Protein AF-A0A8T3M5I7-F1 (afdb_monomer_lite)

Secondary structure (DSSP, 8-state):
-HHHHHHHHHHHHHHHHS--HHHHHHHHHHHHHHHHHHHHHHHHHHHHTSPPP---S------PPTT-PPPPP-SHHHHHHHHHHHHHHHHHS-SHHHHHHHHHHHHHHHHHHHHHHHHHHHHHTT----PPP--SSSPPTT--PPPP-SHHHHHHHHHHHHHHHHHH-HHHHHHHHHHHHHHHHHHHHHHHHHHHHHHHHHHHS--PPPPPPPP-HHHHHHHHHHHHHHHHHHTTSS-------PPP----PPPP--

Foldseek 3Di:
DVVVVVVVVVVVVCCVVPPPVVVVVVCVVVVVVVVVVVVVVVVVVCVVVDPDPCDDPDPDVDDQDQPDQDDDDDCLVVQLVVLVVQLVVCVVVPDCSNVSSVVSNVVSVVVVVVSVVVSVCVRPPPDPPPDDPPPDPADPQPDDDQAADCLVVLCVLLCVLCVVCVVQPDLSNVLSVVSNVCSVVVVVVSVVVQVVQVVVCVVVSHRDHDPHDDDPVVSVVVSVVSVVVSVCVSVVVDDDDDPPPPDPPPPDDPDDDD

Structure (mmCIF, N/CA/C/O backbone):
data_AF-A0A8T3M5I7-F1
#
_entry.id   AF-A0A8T3M5I7-F1
#
loop_
_atom_site.group_PDB
_atom_site.id
_atom_site.type_symbol
_atom_site.label_atom_id
_atom_site.label_alt_id
_atom_site.label_comp_id
_atom_site.label_asym_id
_atom_site.label_entity_id
_atom_site.label_seq_id
_atom_site.pdbx_PDB_ins_code
_atom_site.Cartn_x
_atom_site.Cartn_y
_atom_site.Cartn_z
_atom_site.occupancy
_atom_site.B_iso_or_equiv
_atom_site.auth_seq_id
_atom_site.auth_comp_id
_atom_site.auth_asym_id
_atom_site.auth_atom_id
_atom_site.pdbx_PDB_model_num
ATOM 1 N N . MET A 1 1 ? -8.605 20.061 -61.321 1.00 76.06 1 MET A N 1
ATOM 2 C CA . MET A 1 1 ? -9.858 20.312 -60.570 1.00 76.06 1 MET A CA 1
ATOM 3 C C . MET A 1 1 ? -10.603 19.039 -60.180 1.00 76.06 1 MET A C 1
ATOM 5 O O . MET A 1 1 ? -10.642 18.771 -58.992 1.00 76.06 1 MET A O 1
ATOM 9 N N . LEU A 1 2 ? -11.191 18.253 -61.097 1.00 86.94 2 LEU A N 1
ATOM 10 C CA . LEU A 1 2 ? -11.921 17.027 -60.701 1.00 86.94 2 LEU A CA 1
ATOM 11 C C . LEU A 1 2 ? -10.998 15.949 -60.110 1.00 86.94 2 LEU A C 1
ATOM 13 O O . LEU A 1 2 ? -11.318 15.393 -59.065 1.00 86.94 2 LEU A O 1
ATOM 17 N N . ASP A 1 3 ? -9.829 15.732 -60.715 1.00 88.81 3 ASP A N 1
ATOM 18 C CA . ASP A 1 3 ? -8.862 14.740 -60.227 1.00 88.81 3 ASP A CA 1
ATOM 19 C C . ASP A 1 3 ? -8.245 15.132 -58.877 1.00 88.81 3 ASP A C 1
ATOM 21 O O . ASP A 1 3 ? -8.073 14.289 -58.002 1.00 88.81 3 ASP A O 1
ATOM 25 N N . GLU A 1 4 ? -7.974 16.421 -58.660 1.00 90.56 4 GLU A N 1
ATOM 26 C CA . GLU A 1 4 ? -7.463 16.941 -57.382 1.00 90.56 4 GLU A CA 1
ATOM 27 C C . GLU A 1 4 ? -8.504 16.810 -56.265 1.00 90.56 4 GLU A C 1
ATOM 29 O O . GLU A 1 4 ? -8.177 16.418 -55.148 1.00 90.56 4 GLU A O 1
ATOM 34 N N . LEU A 1 5 ? -9.774 17.092 -56.573 1.00 93.31 5 LEU A N 1
ATOM 35 C CA . LEU A 1 5 ? -10.872 16.976 -55.617 1.00 93.31 5 LEU A CA 1
ATOM 36 C C . LEU A 1 5 ? -11.149 15.507 -55.271 1.00 93.31 5 LEU A C 1
ATOM 38 O O . LEU A 1 5 ? -11.358 15.177 -54.106 1.00 93.31 5 LEU A O 1
ATOM 42 N N . TRP A 1 6 ? -11.086 14.617 -56.262 1.00 92.75 6 TRP A N 1
ATOM 43 C CA . TRP A 1 6 ? -11.200 13.175 -56.051 1.00 92.75 6 TRP A CA 1
ATOM 44 C C . TRP A 1 6 ? -10.038 12.620 -55.220 1.00 92.75 6 TRP A C 1
ATOM 46 O O . TRP A 1 6 ? -10.264 11.880 -54.264 1.00 92.75 6 TRP A O 1
ATOM 56 N N . THR A 1 7 ? -8.807 13.034 -55.521 1.00 92.25 7 THR A N 1
ATOM 57 C CA . THR A 1 7 ? -7.612 12.619 -54.771 1.00 92.25 7 THR A CA 1
ATOM 58 C C . THR A 1 7 ? -7.668 13.108 -53.324 1.00 92.25 7 THR A C 1
ATOM 60 O O . THR A 1 7 ? -7.426 12.324 -52.412 1.00 92.25 7 THR A O 1
ATOM 63 N N . GLY A 1 8 ? -8.105 14.349 -53.086 1.00 92.25 8 GLY A N 1
ATOM 64 C CA . GLY A 1 8 ? -8.278 14.878 -51.729 1.00 92.25 8 GLY A CA 1
ATOM 65 C C . GLY A 1 8 ? -9.356 14.149 -50.917 1.00 92.25 8 GLY A C 1
ATOM 66 O O . GLY A 1 8 ? -9.180 13.913 -49.723 1.00 92.25 8 GLY A O 1
ATOM 67 N N . ILE A 1 9 ? -10.457 13.728 -51.554 1.00 89.75 9 ILE A N 1
ATOM 68 C CA . ILE A 1 9 ? -11.475 12.890 -50.897 1.00 89.75 9 ILE A CA 1
ATOM 69 C C . ILE A 1 9 ? -10.895 11.516 -50.548 1.00 89.75 9 ILE A C 1
ATOM 71 O O . ILE A 1 9 ? -11.139 11.019 -49.449 1.00 89.75 9 ILE A O 1
ATOM 75 N N . LEU A 1 10 ? -10.121 10.906 -51.449 1.00 89.56 10 LEU A N 1
ATOM 76 C CA . LEU A 1 10 ? -9.484 9.615 -51.191 1.00 89.56 10 LEU A CA 1
ATOM 77 C C . LEU A 1 10 ? -8.456 9.697 -50.059 1.00 89.56 10 LEU A C 1
ATOM 79 O O . LEU A 1 10 ? -8.438 8.806 -49.215 1.00 89.56 10 LEU A O 1
ATOM 83 N N . GLU A 1 11 ? -7.654 10.756 -49.981 1.00 86.12 11 GLU A N 1
ATOM 84 C CA . GLU A 1 11 ? -6.707 10.968 -48.876 1.00 86.12 11 GLU A CA 1
ATOM 85 C C . GLU A 1 11 ? -7.424 11.145 -47.533 1.00 86.12 11 GLU A C 1
ATOM 87 O O . GLU A 1 11 ? -7.082 10.472 -46.557 1.00 86.12 11 GLU A O 1
ATOM 92 N N . LEU A 1 12 ? -8.481 11.965 -47.492 1.00 86.44 12 LEU A N 1
ATOM 93 C CA . LEU A 1 12 ? -9.303 12.154 -46.293 1.00 86.44 12 LEU A CA 1
ATOM 94 C C . LEU A 1 12 ? -9.946 10.835 -45.839 1.00 86.44 12 LEU A C 1
ATOM 96 O O . LEU A 1 12 ? -9.914 10.482 -44.658 1.00 86.44 12 LEU A O 1
ATOM 100 N N . MET A 1 13 ? -10.514 10.085 -46.786 1.00 87.81 13 MET A N 1
ATOM 101 C CA . MET A 1 13 ? -11.111 8.781 -46.515 1.00 87.81 13 MET A CA 1
ATOM 102 C C . MET A 1 13 ? -10.062 7.765 -46.067 1.00 87.81 13 MET A C 1
ATOM 104 O O . MET A 1 13 ? -10.346 6.966 -45.182 1.00 87.81 13 MET A O 1
ATOM 108 N N . THR A 1 14 ? -8.846 7.811 -46.612 1.00 85.38 14 THR A N 1
ATOM 109 C CA . THR A 1 14 ? -7.752 6.915 -46.213 1.00 85.38 14 THR A CA 1
ATOM 110 C C . THR A 1 14 ? -7.326 7.184 -44.774 1.00 85.38 14 THR A C 1
ATOM 112 O O . THR A 1 14 ? -7.195 6.238 -44.002 1.00 85.38 14 THR A O 1
ATOM 115 N N . GLN A 1 15 ? -7.216 8.452 -44.369 1.00 81.00 15 GLN A N 1
ATOM 116 C CA . GLN A 1 15 ? -6.910 8.823 -42.984 1.00 81.00 15 GLN A CA 1
ATOM 117 C C . GLN A 1 15 ? -7.989 8.353 -41.993 1.00 81.00 15 GLN A C 1
ATOM 119 O O . GLN A 1 15 ? -7.679 8.029 -40.847 1.00 81.00 15 GLN A O 1
ATOM 124 N N . PHE A 1 16 ? -9.254 8.309 -42.419 1.00 82.19 16 PHE A N 1
ATOM 125 C CA . PHE A 1 16 ? -10.366 7.876 -41.572 1.00 82.19 16 PHE A CA 1
ATOM 126 C C . PHE A 1 16 ? -10.564 6.351 -41.552 1.00 82.19 16 PHE A C 1
ATOM 128 O O . PHE A 1 16 ? -10.900 5.788 -40.512 1.00 82.19 16 PHE A O 1
ATOM 135 N N . VAL A 1 17 ? -10.360 5.673 -42.686 1.00 86.00 17 VAL A N 1
ATOM 136 C CA . VAL A 1 17 ? -10.535 4.215 -42.832 1.00 86.00 17 VAL A CA 1
ATOM 137 C C . VAL A 1 17 ? -9.318 3.454 -42.303 1.00 86.00 17 VAL A C 1
ATOM 139 O O . VAL A 1 17 ? -9.469 2.378 -41.727 1.00 86.00 17 VAL A O 1
ATOM 142 N N . ILE A 1 18 ? -8.118 4.017 -42.464 1.00 84.19 18 ILE A N 1
ATOM 143 C CA . ILE A 1 18 ? -6.850 3.444 -42.005 1.00 84.19 18 ILE A CA 1
ATOM 144 C C . ILE A 1 18 ? -6.101 4.520 -41.207 1.00 84.19 18 ILE A C 1
ATOM 146 O O . ILE A 1 18 ? -5.079 5.040 -41.662 1.00 84.19 18 ILE A O 1
ATOM 150 N N . PRO A 1 19 ? -6.608 4.905 -40.022 1.00 80.19 19 PRO A N 1
ATOM 151 C CA . PRO A 1 19 ? -5.872 5.821 -39.170 1.00 80.19 19 PRO A CA 1
ATOM 152 C C . PRO A 1 19 ? -4.552 5.173 -38.750 1.00 80.19 19 PRO A C 1
ATOM 154 O O . PRO A 1 19 ? -4.431 3.946 -38.680 1.00 80.19 19 PRO A O 1
ATOM 157 N N . ASP A 1 20 ? -3.562 6.004 -38.433 1.00 84.25 20 ASP A N 1
ATOM 158 C CA . ASP A 1 20 ? -2.320 5.529 -37.835 1.00 84.25 20 ASP A CA 1
ATOM 159 C C . ASP A 1 20 ? -2.600 5.013 -36.414 1.00 84.25 20 ASP A C 1
ATOM 161 O O . ASP A 1 20 ? -2.537 5.732 -35.410 1.00 84.25 20 ASP A O 1
ATOM 165 N N . TRP A 1 21 ? -2.945 3.730 -36.342 1.00 83.25 21 TRP A N 1
ATOM 166 C CA . TRP A 1 21 ? -3.160 3.014 -35.094 1.00 83.25 21 TRP A CA 1
ATOM 167 C C . TRP A 1 21 ? -1.903 3.017 -34.222 1.00 83.25 21 TRP A C 1
ATOM 169 O O . TRP A 1 21 ? -2.028 2.998 -33.001 1.00 83.25 21 TRP A O 1
ATOM 179 N N . GLY A 1 22 ? -0.708 3.096 -34.815 1.00 83.81 22 GLY A N 1
ATOM 180 C CA . GLY A 1 22 ? 0.553 3.194 -34.085 1.00 83.81 22 GLY A CA 1
ATOM 181 C C . GLY A 1 22 ? 0.642 4.493 -33.288 1.00 83.81 22 GLY A C 1
ATOM 182 O O . GLY A 1 22 ? 0.894 4.454 -32.083 1.00 83.81 22 GLY A O 1
ATOM 183 N N . ALA A 1 23 ? 0.346 5.629 -33.922 1.00 84.88 23 ALA A N 1
ATOM 184 C CA . ALA A 1 23 ? 0.293 6.929 -33.252 1.00 84.88 23 ALA A CA 1
ATOM 185 C C . ALA A 1 23 ? -0.780 6.976 -32.150 1.00 84.88 23 ALA A C 1
ATOM 187 O O . ALA A 1 23 ? -0.537 7.495 -31.059 1.00 84.88 23 ALA A O 1
ATOM 188 N N . LEU A 1 24 ? -1.956 6.390 -32.397 1.00 83.69 24 LEU A N 1
ATOM 189 C CA . LEU A 1 24 ? -3.047 6.363 -31.418 1.00 83.69 24 LEU A CA 1
ATOM 190 C C . LEU A 1 24 ? -2.718 5.465 -30.212 1.00 83.69 24 LEU A C 1
ATOM 192 O O . LEU A 1 24 ? -2.959 5.850 -29.068 1.00 83.69 24 LEU A O 1
ATOM 196 N N . ILE A 1 25 ? -2.097 4.305 -30.447 1.00 79.94 25 ILE A N 1
ATOM 197 C CA . ILE A 1 25 ? -1.605 3.410 -29.389 1.00 79.94 25 ILE A CA 1
ATOM 198 C C . ILE A 1 25 ? -0.477 4.079 -28.594 1.00 79.94 25 ILE A C 1
ATOM 200 O O . ILE A 1 25 ? -0.461 3.983 -27.367 1.00 79.94 25 ILE A O 1
ATOM 204 N N . ALA A 1 26 ? 0.426 4.813 -29.250 1.00 83.31 26 ALA A N 1
ATOM 205 C CA . ALA A 1 26 ? 1.502 5.547 -28.582 1.00 83.31 26 ALA A CA 1
ATOM 206 C C . ALA A 1 26 ? 0.988 6.648 -27.632 1.00 83.31 26 ALA A C 1
ATOM 208 O O . ALA A 1 26 ? 1.679 7.006 -26.678 1.00 83.31 26 ALA A O 1
ATOM 209 N N . LEU A 1 27 ? -0.236 7.149 -27.842 1.00 86.81 27 LEU A N 1
ATOM 210 C CA . LEU A 1 27 ? -0.893 8.118 -26.956 1.00 86.81 27 LEU A CA 1
ATOM 211 C C . LEU A 1 27 ? -1.607 7.479 -25.754 1.00 86.81 27 LEU A C 1
ATOM 213 O O . LEU A 1 27 ? -1.903 8.189 -24.787 1.00 86.81 27 LEU A O 1
ATOM 217 N N . LEU A 1 28 ? -1.854 6.162 -25.755 1.00 79.88 28 LEU A N 1
ATOM 218 C CA . LEU A 1 28 ? -2.545 5.477 -24.652 1.00 79.88 28 LEU A CA 1
ATOM 219 C C . LEU A 1 28 ? -1.892 5.701 -23.276 1.00 79.88 28 LEU A C 1
ATOM 221 O O . LEU A 1 28 ? -2.637 5.973 -22.331 1.00 79.88 28 LEU A O 1
ATOM 225 N N . PRO A 1 29 ? -0.552 5.655 -23.108 1.00 70.38 29 PRO A N 1
ATOM 226 C CA . PRO A 1 29 ? 0.074 5.915 -21.811 1.00 70.38 29 PRO A CA 1
ATOM 227 C C . PRO A 1 29 ? -0.205 7.327 -21.286 1.00 70.38 29 PRO A C 1
ATOM 229 O O . PRO A 1 29 ? -0.492 7.500 -20.102 1.00 70.38 29 PRO A O 1
ATOM 232 N N . VAL A 1 30 ? -0.178 8.333 -22.168 1.00 80.12 30 VAL A N 1
ATOM 233 C CA . VAL A 1 30 ? -0.460 9.734 -21.817 1.00 80.12 30 VAL A CA 1
ATOM 234 C C . VAL A 1 30 ? -1.925 9.895 -21.426 1.00 80.12 30 VAL A C 1
ATOM 236 O O . VAL A 1 30 ? -2.228 10.484 -20.388 1.00 80.12 30 VAL A O 1
ATOM 239 N N . PHE A 1 31 ? -2.836 9.321 -22.213 1.00 86.00 31 PHE A N 1
ATOM 240 C CA . PHE A 1 31 ? -4.262 9.318 -21.899 1.00 86.00 31 PHE A CA 1
ATOM 241 C C . PHE A 1 31 ? -4.542 8.651 -20.545 1.00 86.00 31 PHE A C 1
ATOM 243 O O . PHE A 1 31 ? -5.248 9.217 -19.711 1.00 86.00 31 PHE A O 1
ATOM 250 N N . MET A 1 32 ? -3.943 7.485 -20.290 1.00 70.88 32 MET A N 1
ATOM 251 C CA . MET A 1 32 ? -4.100 6.754 -19.032 1.00 70.88 32 MET A CA 1
ATOM 252 C C . MET A 1 32 ? -3.539 7.544 -17.844 1.00 70.88 32 MET A C 1
ATOM 254 O O . MET A 1 32 ? -4.178 7.605 -16.796 1.00 70.88 32 MET A O 1
ATOM 258 N N . PHE A 1 33 ? -2.391 8.204 -18.010 1.00 69.75 33 PHE A N 1
ATOM 259 C CA . PHE A 1 33 ? -1.815 9.075 -16.986 1.00 69.75 33 PHE A CA 1
ATOM 260 C C . PHE A 1 33 ? -2.742 10.248 -16.641 1.00 69.75 33 PHE A C 1
ATOM 262 O O . PHE A 1 33 ? -3.037 10.478 -15.466 1.00 69.75 33 PHE A O 1
ATOM 269 N N . ILE A 1 34 ? -3.269 10.947 -17.652 1.00 86.38 34 ILE A N 1
ATOM 270 C CA . ILE A 1 34 ? -4.235 12.040 -17.461 1.00 86.38 34 ILE A CA 1
ATOM 271 C C . ILE A 1 34 ? -5.499 11.524 -16.767 1.00 86.38 34 ILE A C 1
ATOM 273 O O . ILE A 1 34 ? -5.967 12.137 -15.809 1.00 86.38 34 ILE A O 1
ATOM 277 N N . LEU A 1 35 ? -6.033 10.379 -17.199 1.00 85.44 35 LEU A N 1
ATOM 278 C CA . LEU A 1 35 ? -7.213 9.763 -16.594 1.00 85.44 35 LEU A CA 1
ATOM 279 C C . LEU A 1 35 ? -6.993 9.454 -15.107 1.00 85.44 35 LEU A C 1
ATOM 281 O O . LEU A 1 35 ? -7.848 9.778 -14.283 1.00 85.44 35 LEU A O 1
ATOM 285 N N . VAL A 1 36 ? -5.842 8.878 -14.745 1.00 75.56 36 VAL A N 1
ATOM 286 C CA . VAL A 1 36 ? -5.483 8.611 -13.344 1.00 75.56 36 VAL A CA 1
ATOM 287 C C . VAL A 1 36 ? -5.421 9.910 -12.543 1.00 75.56 36 VAL A C 1
ATOM 289 O O . VAL A 1 36 ? -6.022 9.983 -11.471 1.00 75.56 36 VAL A O 1
ATOM 292 N N . LEU A 1 37 ? -4.767 10.955 -13.061 1.00 76.62 37 LEU A N 1
ATOM 293 C CA . LEU A 1 37 ? -4.717 12.261 -12.396 1.00 76.62 37 LEU A CA 1
ATOM 294 C C . LEU A 1 37 ? -6.113 12.853 -12.178 1.00 76.62 37 LEU A C 1
ATOM 296 O O . LEU A 1 37 ? -6.400 13.355 -11.092 1.00 76.62 37 LEU A O 1
ATOM 300 N N . LEU A 1 38 ? -6.997 12.757 -13.174 1.00 91.38 38 LEU A N 1
ATOM 301 C CA . LEU A 1 38 ? -8.378 13.227 -13.070 1.00 91.38 38 LEU A CA 1
ATOM 302 C C . LEU A 1 38 ? -9.174 12.438 -12.024 1.00 91.38 38 LEU A C 1
ATOM 304 O O . LEU A 1 38 ? -9.879 13.044 -11.219 1.00 91.38 38 LEU A O 1
ATOM 308 N N . ILE A 1 39 ? -9.035 11.109 -11.984 1.00 82.88 39 ILE A N 1
ATOM 309 C CA . ILE A 1 39 ? -9.686 10.256 -10.976 1.00 82.88 39 ILE A CA 1
ATOM 310 C C . ILE A 1 39 ? -9.181 10.600 -9.572 1.00 82.88 39 ILE A C 1
ATOM 312 O O . ILE A 1 39 ? -9.986 10.726 -8.644 1.00 82.88 39 ILE A O 1
ATOM 316 N N . LEU A 1 40 ? -7.870 10.781 -9.398 1.00 70.06 40 LEU A N 1
ATOM 317 C CA . LEU A 1 40 ? -7.277 11.159 -8.114 1.00 7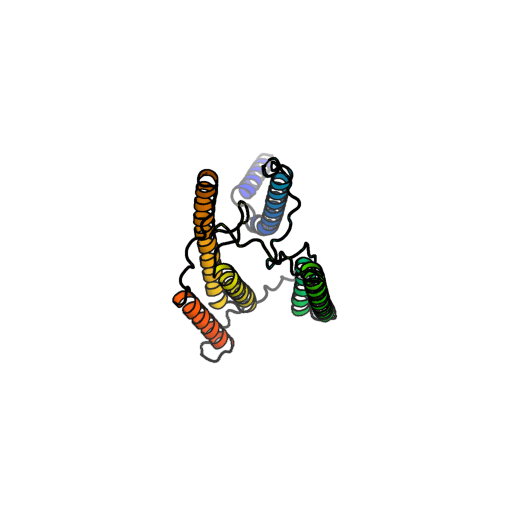0.06 40 LEU A CA 1
ATOM 318 C C . LEU A 1 40 ? -7.756 12.541 -7.667 1.00 70.06 40 LEU A C 1
ATOM 320 O O . LEU A 1 40 ? -8.216 12.686 -6.535 1.00 70.06 40 LEU A O 1
ATOM 324 N N . ALA A 1 41 ? -7.730 13.533 -8.560 1.00 85.19 41 ALA A N 1
ATOM 325 C CA . ALA A 1 41 ? -8.229 14.876 -8.283 1.00 85.19 41 ALA A CA 1
ATOM 326 C C . ALA A 1 41 ? -9.719 14.857 -7.917 1.00 85.19 41 ALA A C 1
ATOM 328 O O . ALA A 1 41 ? -10.119 15.454 -6.918 1.00 85.19 41 ALA A O 1
ATOM 329 N N . TRP A 1 42 ? -10.540 14.119 -8.667 1.00 92.38 42 TRP A N 1
ATOM 330 C CA . TRP A 1 42 ? -11.962 13.952 -8.373 1.00 92.38 42 TRP A CA 1
ATOM 331 C C . TRP A 1 42 ? -12.193 13.299 -7.008 1.00 92.38 42 TRP A C 1
ATOM 333 O O . TRP A 1 42 ? -13.000 13.788 -6.215 1.00 92.38 42 TRP A O 1
ATOM 343 N N . THR A 1 43 ? -11.449 12.236 -6.699 1.00 73.31 43 THR A N 1
ATOM 344 C CA . THR A 1 43 ? -11.524 11.533 -5.411 1.00 73.31 43 THR A CA 1
ATOM 345 C C . THR A 1 43 ? -11.139 12.463 -4.265 1.00 73.31 43 THR A C 1
ATOM 347 O O . THR A 1 43 ? -11.842 12.529 -3.257 1.00 73.31 43 THR A O 1
ATOM 350 N N . PHE A 1 44 ? -10.074 13.245 -4.440 1.00 75.88 44 PHE A N 1
ATOM 351 C CA . PHE A 1 44 ? -9.613 14.220 -3.458 1.00 75.88 44 PHE A CA 1
ATOM 352 C C . PHE A 1 44 ? -10.641 15.334 -3.236 1.00 75.88 44 PHE A C 1
ATOM 354 O O . PHE A 1 44 ? -11.007 15.623 -2.100 1.00 75.88 44 PHE A O 1
ATOM 361 N N . VAL A 1 45 ? -11.198 15.901 -4.308 1.00 89.56 45 VAL A N 1
ATOM 362 C CA . VAL A 1 45 ? -12.285 16.890 -4.225 1.00 89.56 45 VAL A CA 1
ATOM 363 C C . VAL A 1 45 ? -13.504 16.304 -3.512 1.00 89.56 45 VAL A C 1
ATOM 365 O O . VAL A 1 45 ? -14.117 16.980 -2.686 1.00 89.56 45 VAL A O 1
ATOM 368 N N . ARG A 1 46 ? -13.853 15.044 -3.784 1.00 85.69 46 ARG A N 1
ATOM 369 C CA . ARG A 1 46 ? -14.968 14.356 -3.125 1.00 85.69 46 ARG A CA 1
ATOM 370 C C . ARG A 1 46 ? -14.710 14.144 -1.633 1.00 85.69 46 ARG A C 1
ATOM 372 O O . ARG A 1 46 ? -15.629 14.340 -0.845 1.00 85.69 46 ARG A O 1
ATOM 379 N N . LEU A 1 47 ? -13.481 13.806 -1.248 1.00 74.06 47 LEU A N 1
ATOM 380 C CA . LEU A 1 47 ? -13.048 13.705 0.150 1.00 74.06 47 LEU A CA 1
ATOM 381 C C . LEU A 1 47 ? -13.115 15.057 0.864 1.00 74.06 47 LEU A C 1
ATOM 383 O O . LEU A 1 47 ? -13.659 15.138 1.960 1.00 74.06 47 LEU A O 1
ATOM 387 N N . LEU A 1 48 ? -12.635 16.130 0.229 1.00 80.69 48 LEU A N 1
ATOM 388 C CA . LEU A 1 48 ? -12.703 17.486 0.785 1.00 80.69 48 LEU A CA 1
ATOM 389 C C . LEU A 1 48 ? -14.144 17.974 0.974 1.00 80.69 48 LEU A C 1
ATOM 391 O O . LEU A 1 48 ? -14.431 18.723 1.905 1.00 80.69 48 LEU A O 1
ATOM 395 N N . ARG A 1 49 ? -15.050 17.556 0.086 1.00 88.00 49 ARG A N 1
ATOM 396 C CA . ARG A 1 49 ? -16.480 17.890 0.137 1.00 88.00 49 ARG A CA 1
ATOM 397 C C . ARG A 1 49 ? -17.301 16.908 0.970 1.00 88.00 49 ARG A C 1
ATOM 399 O O . ARG A 1 49 ? -18.505 17.119 1.120 1.00 88.00 49 ARG A O 1
ATOM 406 N N . ALA A 1 50 ? -16.697 15.840 1.491 1.00 79.44 50 ALA A N 1
ATOM 407 C CA . ALA A 1 50 ? -17.418 14.864 2.287 1.00 79.44 50 ALA A CA 1
ATOM 408 C C . ALA A 1 50 ? -17.942 15.538 3.568 1.00 79.44 50 ALA A C 1
ATOM 410 O O . ALA A 1 50 ? -17.190 16.248 4.247 1.00 79.44 50 ALA A O 1
ATOM 411 N N . PRO A 1 51 ? -19.227 15.349 3.920 1.00 73.50 51 PRO A N 1
ATOM 412 C CA . PRO A 1 51 ? -19.747 15.869 5.172 1.00 73.50 51 PRO A CA 1
ATOM 413 C C . PRO A 1 51 ? -18.921 15.295 6.323 1.00 73.50 51 PRO A C 1
ATOM 415 O O . PRO A 1 51 ? -18.599 14.105 6.339 1.00 73.50 51 PRO A O 1
ATOM 418 N N . LYS A 1 52 ? -18.567 16.150 7.290 1.00 66.19 52 LYS A N 1
ATOM 419 C CA . LYS A 1 52 ? -17.832 15.707 8.479 1.00 66.19 52 LYS A CA 1
ATOM 420 C C . LYS A 1 52 ? -18.608 14.545 9.108 1.00 66.19 52 LYS A C 1
ATOM 422 O O . LYS A 1 52 ? -19.823 14.690 9.285 1.00 66.19 52 LYS A O 1
ATOM 427 N N . PRO A 1 53 ? -17.949 13.420 9.447 1.00 59.25 53 PRO A N 1
ATOM 428 C CA . PRO A 1 53 ? -18.630 12.311 10.093 1.00 59.25 53 PRO A CA 1
ATOM 429 C C . PRO A 1 53 ? -19.363 12.856 11.316 1.00 59.25 53 PRO A C 1
ATOM 431 O O . PRO A 1 53 ? -18.777 13.603 12.109 1.00 59.25 53 PRO A O 1
ATOM 434 N N . ARG A 1 54 ? -20.658 12.536 11.428 1.00 51.88 54 ARG A N 1
ATOM 435 C CA . ARG A 1 54 ? -21.489 12.891 12.581 1.00 51.88 54 ARG A CA 1
ATOM 436 C C . ARG A 1 54 ? -20.955 12.138 13.799 1.00 51.88 54 ARG A C 1
ATOM 438 O O . ARG A 1 54 ? -21.470 11.097 14.177 1.00 51.88 54 ARG A O 1
ATOM 445 N N . ARG A 1 55 ? -19.890 12.659 14.403 1.00 55.66 55 ARG A N 1
ATOM 446 C CA . ARG A 1 55 ? -19.487 12.300 15.761 1.00 55.66 55 ARG A CA 1
ATOM 447 C C . ARG A 1 55 ? -20.567 12.853 16.685 1.00 55.66 55 ARG A C 1
ATOM 449 O O . ARG A 1 55 ? -21.018 13.981 16.473 1.00 55.66 55 ARG A O 1
ATOM 456 N N . GLY A 1 56 ? -21.021 12.048 17.645 1.00 52.38 56 GLY A N 1
ATOM 457 C CA . GLY A 1 56 ? -22.030 12.451 18.627 1.00 52.38 56 GLY A CA 1
ATOM 458 C C . GLY A 1 56 ? -21.735 13.832 19.227 1.00 52.38 56 GLY A C 1
ATOM 459 O O . GLY A 1 56 ? -20.592 14.287 19.247 1.00 52.38 56 GLY A O 1
ATOM 460 N N . LYS A 1 57 ? -22.783 14.519 19.696 1.00 48.50 57 LYS A N 1
ATOM 461 C CA . LYS A 1 57 ? -22.772 15.948 20.079 1.00 48.50 57 LYS A CA 1
ATOM 462 C C . LYS A 1 57 ? -21.736 16.344 21.147 1.00 48.50 57 LYS A C 1
ATOM 464 O O . LYS A 1 57 ? -21.521 17.534 21.348 1.00 48.50 57 LYS A O 1
ATOM 469 N N . ALA A 1 58 ? -21.069 15.391 21.791 1.00 48.81 58 ALA A N 1
ATOM 470 C CA . ALA A 1 58 ? -19.953 15.652 22.682 1.00 48.81 58 ALA A CA 1
ATOM 471 C C . ALA A 1 58 ? -18.630 15.276 22.000 1.00 48.81 58 ALA A C 1
ATOM 473 O O . ALA A 1 58 ? -18.319 14.098 21.819 1.00 48.81 58 ALA A O 1
ATOM 474 N N . ARG A 1 59 ? -17.797 16.278 21.687 1.00 43.22 59 ARG A N 1
ATOM 475 C CA . ARG A 1 59 ? -16.350 16.046 21.636 1.00 43.22 59 ARG A CA 1
ATOM 476 C C . ARG A 1 59 ? -15.906 15.764 23.065 1.00 43.22 59 ARG A C 1
ATOM 478 O O . ARG A 1 59 ? -15.588 16.684 23.807 1.00 43.22 59 ARG A O 1
ATOM 485 N N . LEU A 1 60 ? -15.923 14.497 23.454 1.00 52.34 60 LEU A N 1
ATOM 486 C CA . LEU A 1 60 ? -15.131 14.066 24.591 1.00 52.34 60 LEU A CA 1
ATOM 487 C C . LEU A 1 60 ? -13.673 14.231 24.174 1.00 52.34 60 LEU A C 1
ATOM 489 O O . LEU A 1 60 ? -13.291 13.777 23.092 1.00 52.34 60 LEU A O 1
ATOM 493 N N . THR A 1 61 ? -12.871 14.918 24.985 1.00 56.31 61 THR A N 1
ATOM 494 C CA . THR A 1 61 ? -11.416 14.843 24.848 1.00 56.31 61 THR A CA 1
ATOM 495 C C . THR A 1 61 ? -11.070 13.361 24.949 1.00 56.31 61 THR A C 1
ATOM 497 O O . THR A 1 61 ? -11.380 12.775 25.990 1.00 56.31 61 THR A O 1
ATOM 500 N N . PRO A 1 62 ? -10.529 12.717 23.896 1.00 53.09 62 PRO A N 1
ATOM 501 C CA . PRO A 1 62 ? -10.194 11.306 23.965 1.00 53.09 62 PRO A CA 1
ATOM 502 C C . PRO A 1 62 ? -9.138 11.142 25.053 1.00 53.09 62 PRO A C 1
ATOM 504 O O . PRO A 1 62 ? -7.980 11.498 24.862 1.00 53.09 62 PRO A O 1
ATOM 507 N N . ARG A 1 63 ? -9.553 10.678 26.229 1.00 56.94 63 ARG A N 1
ATOM 508 C CA . ARG A 1 63 ? -8.636 10.107 27.202 1.00 56.94 63 ARG A CA 1
ATOM 509 C C . ARG A 1 63 ? -8.533 8.646 26.834 1.00 56.94 63 ARG A C 1
ATOM 511 O O . ARG A 1 63 ? -9.531 7.928 26.885 1.00 56.94 63 ARG A O 1
ATOM 518 N N . THR A 1 64 ? -7.348 8.239 26.409 1.00 56.50 64 THR A N 1
ATOM 519 C CA . THR A 1 64 ? -6.984 6.832 26.328 1.00 56.50 64 THR A CA 1
ATOM 520 C C . THR A 1 64 ? -7.305 6.188 27.680 1.00 56.50 64 THR A C 1
ATOM 522 O O . THR A 1 64 ? -6.845 6.682 28.713 1.00 56.50 64 THR A O 1
ATOM 525 N N . PRO A 1 65 ? -8.160 5.149 27.724 1.00 60.12 65 PRO A N 1
ATOM 526 C CA . PRO A 1 65 ? -8.318 4.353 28.932 1.00 60.12 65 PRO A CA 1
ATOM 527 C C . PRO A 1 65 ? -6.948 3.839 29.377 1.00 60.12 65 PRO A C 1
ATOM 529 O O . PRO A 1 65 ? -6.110 3.524 28.527 1.00 60.12 65 PRO A O 1
ATOM 532 N N . ALA A 1 66 ? -6.701 3.760 30.687 1.00 60.59 66 ALA A N 1
ATOM 533 C CA . ALA A 1 66 ? -5.394 3.312 31.160 1.00 60.59 66 ALA A CA 1
ATOM 534 C C . ALA A 1 66 ? -5.087 1.899 30.626 1.00 60.59 66 ALA A C 1
ATOM 536 O O . ALA A 1 66 ? -5.961 1.034 30.584 1.00 60.59 66 ALA A O 1
ATOM 537 N N . GLY A 1 67 ? -3.853 1.696 30.162 1.00 60.28 67 GLY A N 1
ATOM 538 C CA . GLY A 1 67 ? -3.421 0.459 29.501 1.00 60.28 67 GLY A CA 1
ATOM 539 C C . GLY A 1 67 ? -3.665 0.395 27.985 1.00 60.28 67 GLY A C 1
ATOM 540 O O . GLY A 1 67 ? -3.171 -0.533 27.349 1.00 60.28 67 GLY A O 1
ATOM 541 N N . ILE A 1 68 ? -4.358 1.368 27.376 1.00 62.22 68 ILE A N 1
ATOM 542 C CA . ILE A 1 68 ? -4.505 1.473 25.914 1.00 62.22 68 ILE A CA 1
ATOM 543 C C . ILE A 1 68 ? -3.594 2.584 25.388 1.00 62.22 68 ILE A C 1
ATOM 545 O O . ILE A 1 68 ? -3.828 3.761 25.650 1.00 62.22 68 ILE A O 1
ATOM 549 N N . HIS A 1 69 ? -2.596 2.212 24.588 1.00 62.44 69 HIS A N 1
ATOM 550 C CA . HIS A 1 69 ? -1.765 3.155 23.843 1.00 62.44 69 HIS A CA 1
ATOM 551 C C . HIS A 1 69 ? -2.391 3.376 22.461 1.00 62.44 69 HIS A C 1
ATOM 553 O O . HIS A 1 69 ? -2.536 2.439 21.675 1.00 62.44 69 HIS A O 1
ATOM 559 N N . MET A 1 70 ? -2.796 4.608 22.154 1.00 60.91 70 MET A N 1
ATOM 560 C CA . MET A 1 70 ? -3.135 4.977 20.779 1.00 60.91 70 MET A CA 1
ATOM 561 C C . MET A 1 70 ? -1.892 5.600 20.144 1.00 60.91 70 MET A C 1
ATOM 563 O O . MET A 1 70 ? -1.328 6.520 20.736 1.00 60.91 70 MET A O 1
ATOM 567 N N . PRO A 1 71 ? -1.451 5.147 18.958 1.00 63.66 71 PRO A N 1
ATOM 568 C CA . PRO A 1 71 ? -0.360 5.819 18.273 1.00 63.66 71 PRO A CA 1
ATOM 569 C C . PRO A 1 71 ? -0.759 7.273 17.999 1.00 63.66 71 PRO A C 1
ATOM 571 O O . PRO A 1 71 ? -1.808 7.547 17.409 1.00 63.66 71 PRO A O 1
ATOM 574 N N . GLY A 1 72 ? 0.076 8.204 18.462 1.00 69.06 72 GLY A N 1
ATOM 575 C CA . GLY A 1 72 ? -0.068 9.621 18.155 1.00 69.06 72 GLY A CA 1
ATOM 576 C C . GLY A 1 72 ? 0.098 9.900 16.654 1.00 69.06 72 GLY A C 1
ATOM 577 O O . GLY A 1 72 ? 0.568 9.039 15.903 1.00 69.06 72 GLY A O 1
ATOM 578 N N . PRO A 1 73 ? -0.286 11.099 16.183 1.00 80.12 73 PRO A N 1
ATOM 579 C CA . PRO A 1 73 ? -0.007 11.502 14.810 1.00 80.12 73 PRO A CA 1
ATOM 580 C C . PRO A 1 73 ? 1.508 11.480 14.567 1.00 80.12 73 PRO A C 1
ATOM 582 O O . PRO A 1 73 ? 2.239 12.189 15.249 1.00 80.12 73 PRO A O 1
ATOM 585 N N . SER A 1 74 ? 1.959 10.691 13.589 1.00 85.31 74 SER A N 1
ATOM 586 C CA . SER A 1 74 ? 3.380 10.520 13.266 1.00 85.31 74 SER A CA 1
ATOM 587 C C . SER A 1 74 ? 3.642 10.752 11.781 1.00 85.31 74 SER A C 1
ATOM 589 O O . SER A 1 74 ? 2.889 10.292 10.917 1.00 85.31 74 SER A O 1
ATOM 591 N N . PHE A 1 75 ? 4.746 11.437 11.478 1.00 89.81 75 PHE A N 1
ATOM 592 C CA . PHE A 1 75 ? 5.261 11.583 10.112 1.00 89.81 75 PHE A CA 1
ATOM 593 C C . PHE A 1 75 ? 6.159 10.417 9.682 1.00 89.81 75 PHE A C 1
ATOM 595 O O . PHE A 1 75 ? 6.502 10.321 8.500 1.00 89.81 75 PHE A O 1
ATOM 602 N N . ALA A 1 76 ? 6.521 9.513 10.598 1.00 91.19 76 ALA A N 1
ATOM 603 C CA . ALA A 1 76 ? 7.445 8.420 10.316 1.00 91.19 76 ALA A CA 1
ATOM 604 C C . ALA A 1 76 ? 7.024 7.542 9.122 1.00 91.19 76 ALA A C 1
ATOM 606 O O . ALA A 1 76 ? 7.888 7.263 8.291 1.00 91.19 76 ALA A O 1
ATOM 607 N N . PRO A 1 77 ? 5.741 7.161 8.935 1.00 88.00 77 PRO A N 1
ATOM 608 C CA . PRO A 1 77 ? 5.349 6.350 7.779 1.00 88.00 77 PRO A CA 1
ATOM 609 C C . PRO A 1 77 ? 5.610 7.044 6.434 1.00 88.00 77 PRO A C 1
ATOM 611 O O . PRO A 1 77 ? 6.029 6.403 5.469 1.00 88.00 77 PRO A O 1
ATOM 614 N N . ILE A 1 78 ? 5.405 8.364 6.369 1.00 89.19 78 ILE A N 1
ATOM 615 C CA . ILE A 1 78 ? 5.632 9.154 5.152 1.00 89.19 78 ILE A CA 1
ATOM 616 C C . ILE A 1 78 ? 7.131 9.244 4.869 1.00 89.19 78 ILE A C 1
ATOM 618 O O . ILE A 1 78 ? 7.571 8.944 3.761 1.00 89.19 78 ILE A O 1
ATOM 622 N N . LEU A 1 79 ? 7.926 9.597 5.881 1.00 89.50 79 LEU A N 1
ATOM 623 C CA . LEU A 1 79 ? 9.380 9.700 5.752 1.00 89.50 79 LEU A CA 1
ATOM 624 C C . LEU A 1 79 ? 10.018 8.350 5.386 1.00 89.50 79 LEU A C 1
ATOM 626 O O . LEU A 1 79 ? 10.904 8.299 4.535 1.00 89.50 79 LEU A O 1
ATOM 630 N N . ALA A 1 80 ? 9.511 7.250 5.947 1.00 91.06 80 ALA A N 1
ATOM 631 C CA . ALA A 1 80 ? 9.995 5.905 5.657 1.00 91.06 80 ALA A CA 1
ATOM 632 C C . ALA A 1 80 ? 9.686 5.527 4.208 1.00 91.06 80 ALA A C 1
ATOM 634 O O . ALA A 1 80 ? 10.539 4.962 3.529 1.00 91.06 80 ALA A O 1
ATOM 635 N N . SER A 1 81 ? 8.505 5.907 3.711 1.00 86.75 81 SER A N 1
ATOM 636 C CA . SER A 1 81 ? 8.121 5.711 2.310 1.00 86.75 81 SER A CA 1
ATOM 637 C C . SER A 1 81 ? 9.039 6.480 1.355 1.00 86.75 81 SER A C 1
ATOM 639 O O . SER A 1 81 ? 9.458 5.927 0.341 1.00 86.75 81 SER A O 1
ATOM 641 N N . VAL A 1 82 ? 9.413 7.722 1.690 1.00 87.00 82 VAL A N 1
ATOM 642 C CA . VAL A 1 82 ? 10.370 8.520 0.901 1.00 87.00 82 VAL A CA 1
ATOM 643 C C . VAL A 1 82 ? 11.766 7.895 0.922 1.00 87.00 82 VAL A C 1
ATOM 645 O O . VAL A 1 82 ? 12.376 7.732 -0.134 1.00 87.00 82 VAL A O 1
ATOM 648 N N . GLY A 1 83 ? 12.267 7.504 2.098 1.00 91.94 83 GLY A N 1
ATOM 649 C CA . GLY A 1 83 ? 13.569 6.841 2.224 1.00 91.94 83 GLY A CA 1
ATOM 650 C C . GLY A 1 83 ? 13.627 5.535 1.430 1.00 91.94 83 GLY A C 1
ATOM 651 O O . GLY A 1 83 ? 14.571 5.304 0.676 1.00 91.94 83 GLY A O 1
ATOM 652 N N . LEU A 1 84 ? 12.573 4.721 1.525 1.00 92.31 84 LEU A N 1
ATOM 653 C CA . LEU A 1 84 ? 12.442 3.470 0.786 1.00 92.31 84 LEU A CA 1
ATOM 654 C C . LEU A 1 84 ? 12.355 3.699 -0.732 1.00 92.31 84 LEU A C 1
ATOM 656 O O . LEU A 1 84 ? 13.020 2.998 -1.492 1.00 92.31 84 LEU A O 1
ATOM 660 N N . PHE A 1 85 ? 11.590 4.700 -1.179 1.00 88.25 85 PHE A N 1
ATOM 661 C CA . PHE A 1 85 ? 11.517 5.092 -2.588 1.00 88.25 85 PHE A CA 1
ATOM 662 C C . PHE A 1 85 ? 12.893 5.472 -3.142 1.00 88.25 85 PHE A C 1
ATOM 664 O O . PHE A 1 85 ? 13.295 4.952 -4.180 1.00 88.25 85 PHE A O 1
ATOM 671 N N . LEU A 1 86 ? 13.640 6.329 -2.438 1.00 88.69 86 LEU A N 1
ATOM 672 C CA . LEU A 1 86 ? 14.988 6.729 -2.850 1.00 88.69 86 LEU A CA 1
ATOM 673 C C . LEU A 1 86 ? 15.954 5.542 -2.862 1.00 88.69 86 LEU A C 1
ATOM 675 O O . LEU A 1 86 ? 16.775 5.433 -3.767 1.00 88.69 86 LEU A O 1
ATOM 679 N N . MET A 1 87 ? 15.830 4.622 -1.904 1.00 92.69 87 MET A N 1
ATOM 680 C CA . MET A 1 87 ? 16.642 3.408 -1.873 1.00 92.69 87 MET A CA 1
ATOM 681 C C . MET A 1 87 ? 16.387 2.542 -3.115 1.00 92.69 87 MET A C 1
ATOM 683 O O . MET A 1 87 ? 17.339 2.171 -3.796 1.00 92.69 87 MET A O 1
ATOM 687 N N . PHE A 1 88 ? 15.122 2.281 -3.465 1.00 83.56 88 PHE A N 1
ATOM 688 C CA . PHE A 1 88 ? 14.779 1.539 -4.684 1.00 83.56 88 PHE A CA 1
ATOM 689 C C . PHE A 1 88 ? 15.195 2.277 -5.958 1.00 83.56 88 PHE A C 1
ATOM 691 O O . PHE A 1 88 ? 15.736 1.657 -6.872 1.00 83.56 88 PHE A O 1
ATOM 698 N N . LEU A 1 89 ? 15.015 3.598 -6.006 1.00 77.75 89 LEU A N 1
ATOM 699 C CA . LEU A 1 89 ? 15.476 4.419 -7.122 1.00 77.75 89 LEU A CA 1
ATOM 700 C C . LEU A 1 89 ? 16.996 4.306 -7.300 1.00 77.75 89 LEU A C 1
ATOM 702 O O . LEU A 1 89 ? 17.464 4.167 -8.422 1.00 77.75 89 LEU A O 1
ATOM 706 N N . GLY A 1 90 ? 17.761 4.294 -6.207 1.00 85.00 90 GLY A N 1
ATOM 707 C CA . GLY A 1 90 ? 19.213 4.119 -6.229 1.00 85.00 90 GLY A CA 1
ATOM 708 C C . GLY A 1 90 ? 19.686 2.718 -6.633 1.00 85.00 90 GLY A C 1
ATOM 709 O O . GLY A 1 90 ? 20.817 2.578 -7.089 1.00 85.00 90 GLY A O 1
ATOM 710 N N . ILE A 1 91 ? 18.840 1.688 -6.498 1.00 84.50 91 ILE A N 1
ATOM 711 C CA . ILE A 1 91 ? 19.114 0.346 -7.048 1.00 84.50 91 ILE A CA 1
ATOM 712 C C . ILE A 1 91 ? 18.997 0.368 -8.577 1.00 84.50 91 ILE A C 1
ATOM 714 O O . ILE A 1 91 ? 19.810 -0.246 -9.261 1.00 84.50 91 ILE A O 1
ATOM 718 N N . VAL A 1 92 ? 18.003 1.084 -9.113 1.00 82.25 92 VAL A N 1
ATOM 719 C CA . VAL A 1 92 ? 17.781 1.213 -10.565 1.00 82.25 92 VAL A CA 1
ATOM 720 C C . VAL A 1 92 ? 18.799 2.162 -11.206 1.00 82.25 92 VAL A C 1
ATOM 722 O O . VAL A 1 92 ? 19.319 1.878 -12.282 1.00 82.25 92 VAL A O 1
ATOM 725 N N . PHE A 1 93 ? 19.101 3.276 -10.538 1.00 84.38 93 PHE A N 1
ATOM 726 C CA . PHE A 1 93 ? 20.044 4.302 -10.978 1.00 84.38 93 PHE A CA 1
ATOM 727 C C . PHE A 1 93 ? 21.249 4.326 -10.027 1.00 84.38 93 PHE A C 1
ATOM 729 O O . PHE A 1 93 ? 21.227 5.053 -9.026 1.00 84.38 93 PHE A O 1
ATOM 736 N N . PRO A 1 94 ? 22.292 3.518 -10.300 1.00 81.75 94 PRO A N 1
ATOM 737 C CA . PRO A 1 94 ? 23.413 3.349 -9.383 1.00 81.75 94 PRO A CA 1
ATOM 738 C C . PRO A 1 94 ? 24.124 4.680 -9.114 1.00 81.75 94 PRO A C 1
ATOM 740 O O . PRO A 1 94 ? 24.388 5.460 -10.028 1.00 81.75 94 PRO A O 1
ATOM 743 N N . GLY A 1 95 ? 24.443 4.944 -7.843 1.00 87.94 95 GLY A N 1
ATOM 744 C CA . GLY A 1 95 ? 25.094 6.185 -7.427 1.00 87.94 95 GLY A CA 1
ATOM 745 C C . GLY A 1 95 ? 24.782 6.594 -5.981 1.00 87.94 95 GLY A C 1
ATOM 746 O O . GLY A 1 95 ? 24.355 5.764 -5.173 1.00 87.94 95 GLY A O 1
ATOM 747 N N . PRO A 1 96 ? 24.973 7.879 -5.623 1.00 94.88 96 PRO A N 1
ATOM 748 C CA . PRO A 1 96 ? 24.785 8.361 -4.252 1.00 94.88 96 PRO A CA 1
ATOM 749 C C . PRO A 1 96 ? 23.330 8.280 -3.763 1.00 94.88 96 PRO A C 1
ATOM 751 O O . PRO A 1 96 ? 23.097 8.269 -2.557 1.00 94.88 96 PRO A O 1
ATOM 754 N N . ILE A 1 97 ? 22.353 8.174 -4.672 1.00 91.25 97 ILE A N 1
ATOM 755 C CA . ILE A 1 97 ? 20.917 8.095 -4.352 1.00 91.25 97 ILE A CA 1
ATOM 756 C C . ILE A 1 97 ? 20.608 6.903 -3.434 1.00 91.25 97 ILE A C 1
ATOM 758 O O . ILE A 1 97 ? 19.832 7.054 -2.491 1.00 91.25 97 ILE A O 1
ATOM 762 N N . LEU A 1 98 ? 21.258 5.751 -3.648 1.00 92.75 98 LEU A N 1
ATOM 763 C CA . LEU A 1 98 ? 21.074 4.565 -2.806 1.00 92.75 98 LEU A CA 1
ATOM 764 C C . LEU A 1 98 ? 21.429 4.860 -1.344 1.00 92.75 98 LEU A C 1
ATOM 766 O O . LEU A 1 98 ? 20.661 4.550 -0.433 1.00 92.75 98 LEU A O 1
ATOM 770 N N . TRP A 1 99 ? 22.578 5.501 -1.131 1.00 95.81 99 TRP A N 1
ATOM 771 C CA . TRP A 1 99 ? 23.066 5.860 0.197 1.00 95.81 99 TRP A CA 1
ATOM 772 C C . TRP A 1 99 ? 22.198 6.927 0.853 1.00 95.81 99 TRP A C 1
ATOM 774 O O . TRP A 1 99 ? 21.886 6.808 2.034 1.00 95.81 99 TRP A O 1
ATOM 784 N N . VAL A 1 100 ? 21.744 7.924 0.090 1.00 95.56 100 VAL A N 1
ATOM 785 C CA . VAL A 1 100 ? 20.791 8.931 0.582 1.00 95.56 100 VAL A CA 1
ATOM 786 C C . VAL A 1 100 ? 19.494 8.265 1.045 1.00 95.56 100 VAL A C 1
ATOM 788 O O . VAL A 1 100 ? 19.025 8.559 2.143 1.00 95.56 100 VAL A O 1
ATOM 791 N N . GLY A 1 101 ? 18.944 7.331 0.262 1.00 92.69 101 GLY A N 1
ATOM 792 C CA . GLY A 1 101 ? 17.748 6.574 0.635 1.00 92.69 101 GLY A CA 1
ATOM 793 C C . GLY A 1 101 ? 17.948 5.723 1.889 1.00 92.69 101 GLY A C 1
ATOM 794 O O . GLY A 1 101 ? 17.134 5.784 2.811 1.00 92.69 101 GLY A O 1
ATOM 795 N N . ALA A 1 102 ? 19.064 4.992 1.973 1.00 95.75 102 ALA A N 1
ATOM 796 C CA . ALA A 1 102 ? 19.402 4.170 3.134 1.00 95.75 102 ALA A CA 1
ATOM 797 C C . ALA A 1 102 ? 19.576 5.007 4.415 1.00 95.75 102 ALA A C 1
ATOM 799 O O . ALA A 1 102 ? 19.032 4.654 5.463 1.00 95.75 102 ALA A O 1
ATOM 800 N N . ILE A 1 103 ? 20.282 6.140 4.331 1.00 96.88 103 ILE A N 1
ATOM 801 C CA . ILE A 1 103 ? 20.464 7.068 5.456 1.00 96.88 103 ILE A CA 1
ATOM 802 C C . ILE A 1 103 ? 19.118 7.669 5.870 1.00 96.88 103 ILE A C 1
ATOM 804 O O . ILE A 1 103 ? 18.794 7.664 7.056 1.00 96.88 103 ILE A O 1
ATOM 808 N N . ALA A 1 104 ? 18.309 8.142 4.918 1.00 95.50 104 ALA A N 1
ATOM 809 C CA . ALA A 1 104 ? 16.991 8.708 5.200 1.00 95.50 104 ALA A CA 1
ATOM 810 C C . ALA A 1 104 ? 16.065 7.693 5.888 1.00 95.50 104 ALA A C 1
ATOM 812 O O . ALA A 1 104 ? 15.399 8.029 6.871 1.00 95.50 104 ALA A O 1
ATOM 813 N N . LEU A 1 105 ? 16.057 6.439 5.422 1.00 96.00 105 LEU A N 1
ATOM 814 C CA . LEU A 1 105 ? 15.296 5.361 6.049 1.00 96.00 105 LEU A CA 1
ATOM 815 C C . LEU A 1 105 ? 15.808 5.072 7.466 1.00 96.00 105 LEU A C 1
ATOM 817 O O . LEU A 1 105 ? 15.011 5.038 8.401 1.00 96.00 105 LEU A O 1
ATOM 821 N N . GLY A 1 106 ? 17.124 4.933 7.650 1.00 96.69 106 GLY A N 1
ATOM 822 C CA . GLY A 1 106 ? 17.732 4.698 8.962 1.00 96.69 106 GLY A CA 1
ATOM 823 C C . GLY A 1 106 ? 17.410 5.806 9.968 1.00 96.69 106 GLY A C 1
ATOM 824 O O . GLY A 1 106 ? 16.943 5.524 11.071 1.00 96.69 106 GLY A O 1
ATOM 825 N N . LEU A 1 107 ? 17.572 7.072 9.572 1.00 96.88 107 LEU A N 1
ATOM 826 C CA . LEU A 1 107 ? 17.209 8.228 10.396 1.00 96.88 107 LEU A CA 1
ATOM 827 C C . LEU A 1 107 ? 15.714 8.254 10.720 1.00 96.88 107 LEU A C 1
ATOM 829 O O . LEU A 1 107 ? 15.347 8.556 11.853 1.00 96.88 107 LEU A O 1
ATOM 833 N N . THR A 1 108 ? 14.855 7.890 9.767 1.00 96.19 108 THR A N 1
ATOM 834 C CA . THR A 1 108 ? 13.410 7.811 10.007 1.00 96.19 108 THR A CA 1
ATOM 835 C C . THR A 1 108 ? 13.063 6.737 11.031 1.00 96.19 108 THR A C 1
ATOM 837 O O . THR A 1 108 ? 12.252 6.986 11.917 1.00 96.19 108 THR A O 1
ATOM 840 N N . LEU A 1 109 ? 13.678 5.555 10.952 1.00 92.94 109 LEU A N 1
ATOM 841 C CA . LEU A 1 109 ? 13.448 4.482 11.924 1.00 92.94 109 LEU A CA 1
ATOM 842 C C . LEU A 1 109 ? 13.923 4.883 13.326 1.00 92.94 109 LEU A C 1
ATOM 844 O O . LEU A 1 109 ? 13.245 4.597 14.313 1.00 92.94 109 LEU A O 1
ATOM 848 N N . LEU A 1 110 ? 15.052 5.589 13.422 1.00 94.94 110 LEU A N 1
ATOM 849 C CA . LEU A 1 110 ? 15.542 6.137 14.689 1.00 94.94 110 LEU A CA 1
ATOM 850 C C . LEU A 1 110 ? 14.606 7.214 15.246 1.00 94.94 110 LEU A C 1
ATOM 852 O O . LEU A 1 110 ? 14.282 7.179 16.433 1.00 94.94 110 LEU A O 1
ATOM 856 N N . TYR A 1 111 ? 14.139 8.130 14.395 1.00 93.81 111 TYR A N 1
ATOM 857 C CA . TYR A 1 111 ? 13.127 9.125 14.747 1.00 93.81 111 TYR A CA 1
ATOM 858 C C . TYR A 1 111 ? 11.854 8.451 15.261 1.00 93.81 111 TYR A C 1
ATOM 860 O O . TYR A 1 111 ? 11.375 8.794 16.338 1.00 93.81 111 TYR A O 1
ATOM 868 N N . TRP A 1 112 ? 11.356 7.447 14.539 1.00 93.50 112 TRP A N 1
ATOM 869 C CA . TRP A 1 112 ? 10.129 6.747 14.891 1.00 93.50 112 TRP A CA 1
ATOM 870 C C . TRP A 1 112 ? 10.254 6.003 16.218 1.00 93.50 112 TRP A C 1
ATOM 872 O O . TRP A 1 112 ? 9.357 6.065 17.054 1.00 93.50 112 TRP A O 1
ATOM 882 N N . ARG A 1 113 ? 11.402 5.361 16.463 1.00 90.12 113 ARG A N 1
ATOM 883 C CA . ARG A 1 113 ? 11.709 4.756 17.763 1.00 90.12 113 ARG A CA 1
ATOM 884 C C . ARG A 1 113 ? 11.695 5.802 18.876 1.00 90.12 113 ARG A C 1
ATOM 886 O O . ARG A 1 113 ? 11.096 5.564 19.920 1.00 90.12 113 ARG A O 1
ATOM 893 N N . ALA A 1 114 ? 12.370 6.932 18.678 1.00 90.06 114 ALA A N 1
ATOM 894 C CA . ALA A 1 114 ? 12.446 7.987 19.686 1.00 90.06 114 ALA A CA 1
ATOM 895 C C . ALA A 1 114 ? 11.066 8.601 19.975 1.00 90.06 114 ALA A C 1
ATOM 897 O O . ALA A 1 114 ? 10.743 8.896 21.124 1.00 90.06 114 ALA A O 1
ATOM 898 N N . GLU A 1 115 ? 10.246 8.767 18.940 1.00 87.50 115 GLU A N 1
ATOM 899 C CA . GLU A 1 115 ? 8.853 9.187 19.048 1.00 87.50 115 GLU A CA 1
ATOM 900 C C . GLU A 1 115 ? 8.024 8.166 19.836 1.00 87.50 115 GLU A C 1
ATOM 902 O O . GLU A 1 115 ? 7.355 8.544 20.793 1.00 87.50 115 GLU A O 1
ATOM 907 N N . ALA A 1 116 ? 8.127 6.877 19.505 1.00 83.38 116 ALA A N 1
ATOM 908 C CA . ALA A 1 116 ? 7.403 5.812 20.193 1.00 83.38 116 ALA A CA 1
ATOM 909 C C . ALA A 1 116 ? 7.748 5.741 21.688 1.00 83.38 116 ALA A C 1
ATOM 911 O O . ALA A 1 116 ? 6.847 5.620 22.512 1.00 83.38 116 ALA A O 1
ATOM 912 N N . VAL A 1 117 ? 9.030 5.872 22.046 1.00 83.69 117 VAL A N 1
ATOM 913 C CA . VAL A 1 117 ? 9.467 5.921 23.453 1.00 83.69 117 VAL A CA 1
ATOM 914 C C . VAL A 1 117 ? 8.906 7.157 24.153 1.00 83.69 117 VAL A C 1
ATOM 916 O O . VAL A 1 117 ? 8.362 7.045 25.242 1.00 83.69 117 VAL A O 1
ATOM 919 N N . ARG A 1 118 ? 8.956 8.329 23.510 1.00 83.19 118 ARG A N 1
ATOM 920 C CA . ARG A 1 118 ? 8.407 9.563 24.087 1.00 83.19 118 ARG A CA 1
ATOM 921 C C . ARG A 1 118 ? 6.905 9.463 24.351 1.00 83.19 118 ARG A C 1
ATOM 923 O O . ARG A 1 118 ? 6.444 9.943 25.379 1.00 83.19 118 ARG A O 1
ATOM 930 N N . VAL A 1 119 ? 6.154 8.866 23.425 1.00 76.69 119 VAL A N 1
ATOM 931 C CA . VAL A 1 119 ? 4.711 8.624 23.587 1.00 76.69 119 VAL A CA 1
ATOM 932 C C . VAL A 1 119 ? 4.464 7.627 24.717 1.00 76.69 119 VAL A C 1
ATOM 934 O O . VAL A 1 119 ? 3.632 7.882 25.580 1.00 76.69 119 VAL A O 1
ATOM 937 N N . TYR A 1 120 ? 5.230 6.537 24.762 1.00 72.62 120 TYR A N 1
ATOM 938 C CA . TYR A 1 120 ? 5.149 5.542 25.830 1.00 72.62 120 TYR A CA 1
ATOM 939 C C . TYR A 1 120 ? 5.394 6.160 27.216 1.00 72.62 120 TYR A C 1
ATOM 941 O O . TYR A 1 120 ? 4.600 5.955 28.133 1.00 72.62 120 TYR A O 1
ATOM 949 N N . ASP A 1 121 ? 6.445 6.969 27.355 1.00 76.69 121 ASP A N 1
ATOM 950 C CA . ASP A 1 121 ? 6.792 7.647 28.607 1.00 76.69 121 ASP A CA 1
ATOM 951 C C . ASP A 1 121 ? 5.755 8.709 28.997 1.00 76.69 121 ASP A C 1
ATOM 953 O O . ASP A 1 121 ? 5.462 8.882 30.178 1.00 76.69 121 ASP A O 1
ATOM 957 N N . HIS A 1 122 ? 5.175 9.413 28.021 1.00 69.62 122 HIS A N 1
ATOM 958 C CA . HIS A 1 122 ? 4.105 10.384 28.257 1.00 69.62 122 HIS A CA 1
ATOM 959 C C . HIS A 1 122 ? 2.819 9.713 28.762 1.00 69.62 122 HIS A C 1
ATOM 961 O O . HIS A 1 122 ? 2.158 10.244 29.653 1.00 69.62 122 HIS A O 1
ATOM 967 N N . ASP A 1 123 ? 2.478 8.542 28.222 1.00 64.56 123 ASP A N 1
ATOM 968 C CA . ASP A 1 123 ? 1.225 7.850 28.538 1.00 64.56 123 ASP A CA 1
ATOM 969 C C . ASP A 1 123 ? 1.313 6.984 29.808 1.00 64.56 123 ASP A C 1
ATOM 971 O O . ASP A 1 123 ? 0.286 6.669 30.412 1.00 64.56 123 ASP A O 1
ATOM 975 N N . LEU A 1 124 ? 2.523 6.616 30.244 1.00 59.53 124 LEU A N 1
ATOM 976 C CA . LEU A 1 124 ? 2.767 5.805 31.448 1.00 59.53 124 LEU A CA 1
ATOM 977 C C . LEU A 1 124 ? 3.480 6.570 32.578 1.00 59.53 124 LEU A C 1
ATOM 979 O O . LEU A 1 124 ? 3.641 6.044 33.683 1.00 59.53 124 LEU A O 1
ATOM 983 N N . GLY A 1 125 ? 3.901 7.810 32.331 1.00 50.00 125 GLY A N 1
ATOM 984 C CA . GLY A 1 125 ? 4.644 8.639 33.274 1.00 50.00 125 GLY A CA 1
ATOM 985 C C . GLY A 1 125 ? 3.798 9.139 34.447 1.00 50.00 125 GLY A C 1
ATOM 986 O O . GLY A 1 125 ? 2.967 10.028 34.299 1.00 50.00 125 GLY A O 1
ATOM 987 N N . ALA A 1 126 ? 4.079 8.598 35.637 1.00 52.81 126 ALA A N 1
ATOM 988 C CA . ALA A 1 126 ? 3.639 9.070 36.955 1.00 52.81 126 ALA A CA 1
ATOM 989 C C . ALA A 1 126 ? 2.118 9.207 37.169 1.00 52.81 126 ALA A C 1
ATOM 991 O O . ALA A 1 126 ? 1.635 10.257 37.575 1.00 52.81 126 ALA A O 1
ATOM 992 N N . THR A 1 127 ? 1.350 8.138 36.954 1.00 51.41 127 THR A N 1
ATOM 993 C CA . THR A 1 127 ? 0.194 7.755 37.795 1.00 51.41 127 THR A CA 1
ATOM 994 C C . THR A 1 127 ? -0.412 6.470 37.244 1.00 51.41 127 THR A C 1
ATOM 996 O O . THR A 1 127 ? -1.153 6.475 36.265 1.00 51.41 127 THR A O 1
ATOM 999 N N . THR A 1 128 ? -0.171 5.346 37.915 1.00 44.91 128 THR A N 1
ATOM 1000 C CA . THR A 1 128 ? -1.112 4.224 37.893 1.00 44.91 128 THR A CA 1
ATOM 1001 C C . THR A 1 128 ? -2.410 4.718 38.529 1.00 44.91 128 THR A C 1
ATOM 1003 O O . THR A 1 128 ? -2.615 4.571 39.732 1.00 44.91 128 THR A O 1
ATOM 1006 N N . SER A 1 129 ? -3.282 5.370 37.755 1.00 50.28 129 SER A N 1
ATOM 1007 C CA . SER A 1 129 ? -4.660 5.552 38.197 1.00 50.28 129 SER A CA 1
ATOM 1008 C C . SER A 1 129 ? -5.243 4.152 38.326 1.00 50.28 129 SER A C 1
ATOM 1010 O O . SER A 1 129 ? -5.363 3.443 37.323 1.00 50.28 129 SER A O 1
ATOM 1012 N N . THR A 1 130 ? -5.557 3.732 39.549 1.00 49.94 130 THR A N 1
ATOM 1013 C CA . THR A 1 130 ? -6.401 2.568 39.792 1.00 49.94 130 THR A CA 1
ATOM 1014 C C . THR A 1 130 ? -7.685 2.780 39.006 1.00 49.94 130 THR A C 1
ATOM 1016 O O . THR A 1 130 ? -8.504 3.639 39.331 1.00 49.94 130 THR A O 1
ATOM 1019 N N . LEU A 1 131 ? -7.806 2.058 37.894 1.00 49.38 131 LEU A N 1
ATOM 1020 C CA . LEU A 1 131 ? -9.011 2.087 37.090 1.00 49.38 131 LEU A CA 1
ATOM 1021 C C . LEU A 1 131 ? -10.173 1.638 37.987 1.00 49.38 131 LEU A C 1
ATOM 1023 O O . LEU A 1 131 ? -10.019 0.651 38.715 1.00 49.38 131 LEU A O 1
ATOM 1027 N N . PRO A 1 132 ? -11.333 2.316 37.946 1.00 49.91 132 PRO A N 1
ATOM 1028 C CA . PRO A 1 132 ? -12.552 1.687 38.422 1.00 49.91 132 PRO A CA 1
ATOM 1029 C C . PRO A 1 132 ? -12.684 0.344 37.700 1.00 49.91 132 PRO A C 1
ATOM 1031 O O . PRO A 1 132 ? -12.411 0.268 36.499 1.00 49.91 132 PRO A O 1
ATOM 1034 N N . ALA A 1 133 ? -13.047 -0.708 38.439 1.00 53.84 133 ALA A N 1
ATOM 1035 C CA . ALA A 1 133 ? -13.272 -2.027 37.865 1.00 53.84 133 ALA A CA 1
ATOM 1036 C C . ALA A 1 133 ? -14.134 -1.880 36.607 1.00 53.84 133 ALA A C 1
ATOM 1038 O O . ALA A 1 133 ? -15.141 -1.175 36.628 1.00 53.84 133 ALA A O 1
ATOM 1039 N N . VAL A 1 134 ? -13.698 -2.487 35.507 1.00 49.66 134 VAL A N 1
ATOM 1040 C CA . VAL A 1 134 ? -14.452 -2.519 34.256 1.00 49.66 134 VAL A CA 1
ATOM 1041 C C . VAL A 1 134 ? -15.831 -3.113 34.571 1.00 49.66 134 VAL A C 1
ATOM 1043 O O . VAL A 1 134 ? -15.936 -4.296 34.868 1.00 49.66 134 VAL A O 1
ATOM 1046 N N . VAL A 1 135 ? -16.879 -2.280 34.584 1.00 54.97 135 VAL A N 1
ATOM 1047 C CA . VAL A 1 135 ? -18.261 -2.691 34.930 1.00 54.97 135 VAL A CA 1
ATOM 1048 C C . VAL A 1 135 ? -19.010 -3.230 33.697 1.00 54.97 135 VAL A C 1
ATOM 1050 O O . VAL A 1 135 ? -20.191 -3.551 33.768 1.00 54.97 135 VAL A O 1
ATOM 1053 N N . HIS A 1 136 ? -18.345 -3.326 32.543 1.00 57.41 136 HIS A N 1
ATOM 1054 C CA . HIS A 1 136 ? -18.932 -3.816 31.297 1.00 57.41 136 HIS A CA 1
ATOM 1055 C C . HIS A 1 136 ? -17.927 -4.665 30.505 1.00 57.41 136 HIS A C 1
ATOM 1057 O O . HIS A 1 136 ? -16.817 -4.218 30.227 1.00 57.41 136 HIS A O 1
ATOM 1063 N N . ASP A 1 137 ? -18.325 -5.863 30.077 1.00 58.06 137 ASP A N 1
ATOM 1064 C CA . ASP A 1 137 ? -17.448 -6.840 29.403 1.00 58.06 137 ASP A CA 1
ATOM 1065 C C . ASP A 1 137 ? -16.964 -6.422 27.992 1.00 58.06 137 ASP A C 1
ATOM 1067 O O . ASP A 1 137 ? -16.232 -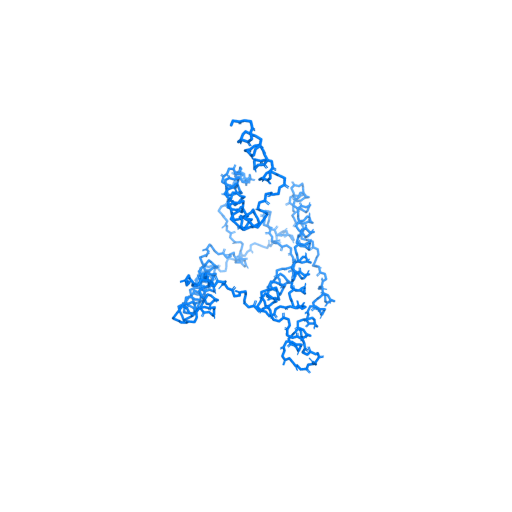7.164 27.340 1.00 58.06 137 ASP A O 1
ATOM 1071 N N . GLY A 1 138 ? -17.347 -5.235 27.501 1.00 57.62 138 GLY A N 1
ATOM 1072 C CA . GLY A 1 138 ? -17.048 -4.764 26.146 1.00 57.62 138 GLY A CA 1
ATOM 1073 C C . GLY A 1 138 ? -16.148 -3.518 26.071 1.00 57.62 138 GLY A C 1
ATOM 1074 O O . GLY A 1 138 ? -16.096 -2.727 27.020 1.00 57.62 138 GLY A O 1
ATOM 1075 N N . PRO A 1 139 ? -15.450 -3.298 24.934 1.00 58.31 139 PRO A N 1
ATOM 1076 C CA . PRO A 1 139 ? -14.749 -2.046 24.649 1.00 58.31 139 PRO A CA 1
ATOM 1077 C C . PRO A 1 139 ? -15.681 -0.824 24.753 1.00 58.31 139 PRO A C 1
ATOM 1079 O O . PRO A 1 139 ? -16.880 -0.943 24.478 1.00 58.31 139 PRO A O 1
ATOM 1082 N N . PRO A 1 140 ? -15.147 0.363 25.109 1.00 61.09 140 PRO A N 1
ATOM 1083 C CA . PRO A 1 140 ? -15.941 1.579 25.227 1.00 61.09 140 PRO A CA 1
ATOM 1084 C C . PRO A 1 140 ? -16.752 1.878 23.953 1.00 61.09 140 PRO A C 1
ATOM 1086 O O . PRO A 1 140 ? -16.235 1.685 22.845 1.00 61.09 140 PRO A O 1
ATOM 1089 N N . PRO A 1 141 ? -17.984 2.409 24.082 1.00 58.16 141 PRO A N 1
ATOM 1090 C CA . PRO A 1 141 ? -18.798 2.793 22.934 1.00 58.16 141 PRO A CA 1
ATOM 1091 C C . PRO A 1 141 ? -18.033 3.713 21.973 1.00 58.16 141 PRO A C 1
ATOM 1093 O O . PRO A 1 141 ? -17.450 4.719 22.381 1.00 58.16 141 PRO A O 1
ATOM 1096 N N . GLY A 1 142 ? -18.039 3.371 20.683 1.00 59.84 142 GLY A N 1
ATOM 1097 C CA . GLY A 1 142 ? -17.384 4.153 19.629 1.00 59.84 142 GLY A CA 1
ATOM 1098 C C . GLY A 1 142 ? -15.892 3.869 19.410 1.00 59.84 142 GLY A C 1
ATOM 1099 O O . GLY A 1 142 ? -15.289 4.515 18.551 1.00 59.84 142 GLY A O 1
ATOM 1100 N N . VAL A 1 143 ? -15.289 2.914 20.130 1.00 64.75 143 VAL A N 1
ATOM 1101 C CA . VAL A 1 143 ? -13.940 2.409 19.824 1.00 64.75 143 VAL A CA 1
ATOM 1102 C C . VAL A 1 143 ? -14.055 1.185 18.918 1.00 64.75 143 VAL A C 1
ATOM 1104 O O . VAL A 1 143 ? -14.496 0.123 19.343 1.00 64.75 143 VAL A O 1
ATOM 1107 N N . HIS A 1 144 ? -13.636 1.337 17.663 1.00 66.44 144 HIS A N 1
ATOM 1108 C CA . HIS A 1 144 ? -13.553 0.254 16.688 1.00 66.44 144 HIS A CA 1
ATOM 1109 C C . HIS A 1 144 ? -12.081 -0.074 16.428 1.00 66.44 144 HIS A C 1
ATOM 1111 O O . HIS A 1 144 ? -11.326 0.787 15.974 1.00 66.44 144 HIS A O 1
ATOM 1117 N N . MET A 1 145 ? -11.671 -1.308 16.726 1.00 68.75 145 MET A N 1
ATOM 1118 C CA . MET A 1 145 ? -10.425 -1.857 16.195 1.00 68.75 145 MET A CA 1
ATOM 1119 C C . MET A 1 145 ? -10.747 -2.684 14.951 1.00 68.75 145 MET A C 1
ATOM 1121 O O . MET A 1 145 ? -11.729 -3.430 14.991 1.00 68.75 145 MET A O 1
ATOM 1125 N N . PRO A 1 146 ? -9.947 -2.577 13.875 1.00 68.62 146 PRO A N 1
ATOM 1126 C CA . PRO A 1 146 ? -10.131 -3.429 12.713 1.00 68.62 146 PRO A CA 1
ATOM 1127 C C . PRO A 1 146 ? -10.062 -4.896 13.137 1.00 68.62 146 PRO A C 1
ATOM 1129 O O . PRO A 1 146 ? -9.228 -5.279 13.966 1.00 68.62 146 PRO A O 1
ATOM 1132 N N . GLY A 1 147 ? -10.952 -5.712 12.575 1.00 73.7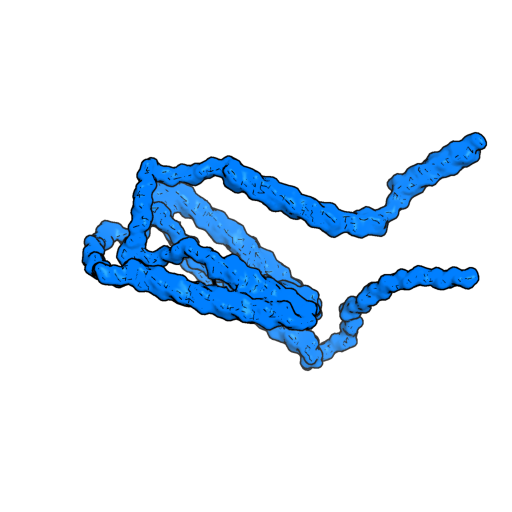5 147 GLY A N 1
ATOM 1133 C CA . GLY A 1 147 ? -10.987 -7.140 12.879 1.00 73.75 147 GLY A CA 1
ATOM 1134 C C . GLY A 1 147 ? -9.649 -7.833 12.562 1.00 73.75 147 GLY A C 1
ATOM 1135 O O . GLY A 1 147 ? -8.920 -7.406 11.659 1.00 73.75 147 GLY A O 1
ATOM 1136 N N . PRO A 1 148 ? -9.301 -8.924 13.269 1.00 80.81 148 PRO A N 1
ATOM 1137 C CA . PRO A 1 148 ? -8.096 -9.700 12.974 1.00 80.81 148 PRO A CA 1
ATOM 1138 C C . PRO A 1 148 ? -8.078 -10.149 11.504 1.00 80.81 148 PRO A C 1
ATOM 1140 O O . PRO A 1 148 ? -9.045 -10.726 11.006 1.00 80.81 148 PRO A O 1
ATOM 1143 N N . SER A 1 149 ? -6.971 -9.900 10.797 1.00 83.31 149 SER A N 1
ATOM 1144 C CA . SER A 1 149 ? -6.876 -10.158 9.357 1.00 83.31 149 SER A CA 1
ATOM 1145 C C . SER A 1 149 ? -5.460 -10.522 8.908 1.00 83.31 149 SER A C 1
ATOM 1147 O O . SER A 1 149 ? -4.490 -9.856 9.259 1.00 83.31 149 SER A O 1
ATOM 1149 N N . PHE A 1 150 ? -5.346 -11.548 8.056 1.00 85.31 150 PHE A N 1
ATOM 1150 C CA . PHE A 1 150 ? -4.091 -11.925 7.382 1.00 85.31 150 PHE A CA 1
ATOM 1151 C C . PHE A 1 150 ? -3.851 -11.156 6.075 1.00 85.31 150 PHE A C 1
ATOM 1153 O O . PHE A 1 150 ? -2.798 -11.298 5.451 1.00 85.31 150 PHE A O 1
ATOM 1160 N N . ARG A 1 151 ? -4.825 -10.355 5.630 1.00 87.12 151 ARG A N 1
ATOM 1161 C CA . ARG A 1 151 ? -4.788 -9.677 4.329 1.00 87.12 151 ARG A CA 1
ATOM 1162 C C . ARG A 1 151 ? -3.620 -8.695 4.184 1.00 87.12 151 ARG A C 1
ATOM 1164 O O . ARG A 1 151 ? -3.006 -8.738 3.125 1.00 87.12 151 ARG A O 1
ATOM 1171 N N . PRO A 1 152 ? -3.235 -7.882 5.193 1.00 85.62 152 PRO A N 1
ATOM 1172 C CA . PRO A 1 152 ? -2.076 -6.995 5.054 1.00 85.62 152 PRO A CA 1
ATOM 1173 C C . PRO A 1 152 ? -0.773 -7.758 4.775 1.00 85.62 152 PRO A C 1
ATOM 1175 O O . PRO A 1 152 ? 0.008 -7.357 3.917 1.00 85.62 152 PRO A O 1
ATOM 1178 N N . PHE A 1 153 ? -0.569 -8.898 5.445 1.00 85.38 153 PHE A N 1
ATOM 1179 C CA . PHE A 1 153 ? 0.598 -9.751 5.220 1.00 85.38 153 PHE A CA 1
ATOM 1180 C C . PHE A 1 153 ? 0.579 -10.379 3.822 1.00 85.38 153 PHE A C 1
ATOM 1182 O O . PHE A 1 153 ? 1.567 -10.298 3.094 1.00 85.38 153 PHE A O 1
ATOM 1189 N N . LEU A 1 154 ? -0.561 -10.950 3.418 1.00 86.00 154 LEU A N 1
ATOM 1190 C CA . LEU A 1 154 ? -0.730 -11.529 2.083 1.00 86.00 154 LEU A CA 1
ATOM 1191 C C . LEU A 1 154 ? -0.534 -10.481 0.977 1.00 86.00 154 LEU A C 1
ATOM 1193 O O . LEU A 1 154 ? 0.101 -10.774 -0.032 1.00 86.00 154 LEU A O 1
ATOM 1197 N N . GLY A 1 155 ? -1.017 -9.255 1.194 1.00 87.12 155 GLY A N 1
ATOM 1198 C CA . GLY A 1 155 ? -0.813 -8.124 0.295 1.00 87.12 155 GLY A CA 1
ATOM 1199 C C . GLY A 1 155 ? 0.653 -7.733 0.176 1.00 87.12 155 GLY A C 1
ATOM 1200 O O . GLY A 1 155 ? 1.131 -7.527 -0.935 1.00 87.12 155 GLY A O 1
ATOM 1201 N N . GLY A 1 156 ? 1.386 -7.703 1.293 1.00 87.31 156 GLY A N 1
ATOM 1202 C CA . GLY A 1 156 ? 2.832 -7.472 1.299 1.00 87.31 156 GLY A CA 1
ATOM 1203 C C . GLY A 1 156 ? 3.600 -8.532 0.505 1.00 87.31 156 GLY A C 1
ATOM 1204 O O . GLY A 1 156 ? 4.397 -8.187 -0.366 1.00 87.31 156 GLY A O 1
ATOM 1205 N N . VAL A 1 157 ? 3.314 -9.817 0.744 1.00 85.31 157 VAL A N 1
ATOM 1206 C CA . VAL A 1 157 ? 3.924 -10.935 -0.002 1.00 85.31 157 VAL A CA 1
ATOM 1207 C C . VAL A 1 157 ? 3.566 -10.865 -1.486 1.00 85.31 157 VAL A C 1
ATOM 1209 O O . VAL A 1 157 ? 4.454 -10.934 -2.333 1.00 85.31 157 VAL A O 1
ATOM 1212 N N . GLY A 1 158 ? 2.286 -10.680 -1.813 1.00 87.31 158 GLY A N 1
ATOM 1213 C CA . GLY A 1 158 ? 1.812 -10.606 -3.193 1.00 87.31 158 GLY A CA 1
ATOM 1214 C C . GLY A 1 158 ? 2.413 -9.433 -3.963 1.00 87.31 158 GLY A C 1
ATOM 1215 O O . GLY A 1 158 ? 2.873 -9.615 -5.088 1.00 87.31 158 GLY A O 1
ATOM 1216 N N . MET A 1 159 ? 2.494 -8.255 -3.341 1.00 89.81 159 MET A N 1
ATOM 1217 C CA . MET A 1 159 ? 3.138 -7.081 -3.933 1.00 89.81 159 MET A CA 1
ATOM 1218 C C . MET A 1 159 ? 4.642 -7.298 -4.126 1.00 89.81 159 MET A C 1
ATOM 1220 O O . MET A 1 159 ? 5.176 -6.957 -5.179 1.00 89.81 159 MET A O 1
ATOM 1224 N N . GLY A 1 160 ? 5.322 -7.914 -3.154 1.00 85.69 160 GLY A N 1
ATOM 1225 C CA . GLY A 1 160 ? 6.734 -8.281 -3.281 1.00 85.69 160 GLY A CA 1
ATOM 1226 C C . GLY A 1 160 ? 6.981 -9.233 -4.452 1.00 85.69 160 GLY A C 1
ATOM 1227 O O . GLY A 1 160 ? 7.846 -8.975 -5.285 1.00 85.69 160 GLY A O 1
ATOM 1228 N N . MET A 1 161 ? 6.174 -10.291 -4.572 1.00 84.75 161 MET A N 1
ATOM 1229 C CA . MET A 1 161 ? 6.236 -11.230 -5.698 1.00 84.75 161 MET A CA 1
ATOM 1230 C C . MET A 1 161 ? 5.937 -10.549 -7.035 1.00 84.75 161 MET A C 1
ATOM 1232 O O . MET A 1 161 ? 6.611 -10.836 -8.018 1.00 84.75 161 MET A O 1
ATOM 1236 N N . LEU A 1 162 ? 4.971 -9.627 -7.080 1.00 88.75 162 LEU A N 1
ATOM 1237 C CA . LEU A 1 162 ? 4.639 -8.872 -8.287 1.00 88.75 162 LEU A CA 1
ATOM 1238 C C . LEU A 1 162 ? 5.806 -7.977 -8.721 1.00 88.75 162 LEU A C 1
ATOM 1240 O O . LEU A 1 162 ? 6.179 -8.003 -9.888 1.00 88.75 162 LEU A O 1
ATOM 1244 N N . MET A 1 163 ? 6.426 -7.242 -7.792 1.00 84.88 163 MET A N 1
ATOM 1245 C CA . MET A 1 163 ? 7.600 -6.408 -8.084 1.00 84.88 163 MET A CA 1
ATOM 1246 C C . MET A 1 163 ? 8.792 -7.244 -8.556 1.00 84.88 163 MET A C 1
ATOM 1248 O O . MET A 1 163 ? 9.413 -6.909 -9.562 1.00 84.88 163 MET A O 1
ATOM 1252 N N . LEU A 1 164 ? 9.083 -8.362 -7.884 1.00 79.00 164 LEU A N 1
ATOM 1253 C CA . LEU A 1 164 ? 10.126 -9.291 -8.325 1.00 79.00 164 LEU A CA 1
ATOM 1254 C C . LEU A 1 164 ? 9.800 -9.859 -9.710 1.00 79.00 164 LEU A C 1
ATOM 1256 O O . LEU A 1 164 ? 10.661 -9.888 -10.580 1.00 79.00 164 LEU A O 1
ATOM 1260 N N . GLY A 1 165 ? 8.550 -10.246 -9.950 1.00 82.06 165 GLY A N 1
ATOM 1261 C CA . GLY A 1 165 ? 8.086 -10.719 -11.247 1.00 82.06 165 GLY A CA 1
ATOM 1262 C C . GLY A 1 165 ? 8.169 -9.672 -12.359 1.00 82.06 165 GLY A C 1
ATOM 1263 O O . GLY A 1 165 ? 8.369 -10.045 -13.506 1.00 82.06 165 GLY A O 1
ATOM 1264 N N . LEU A 1 166 ? 8.068 -8.374 -12.064 1.00 83.50 166 LEU A N 1
ATOM 1265 C CA . LEU A 1 166 ? 8.294 -7.325 -13.068 1.00 83.50 166 LEU A CA 1
ATOM 1266 C C . LEU A 1 166 ? 9.772 -7.195 -13.455 1.00 83.50 166 LEU A C 1
ATOM 1268 O O . LEU A 1 166 ? 10.069 -6.882 -14.603 1.00 83.50 166 LEU A O 1
ATOM 1272 N N . VAL A 1 167 ? 10.690 -7.443 -12.517 1.00 79.94 167 VAL A N 1
ATOM 1273 C CA . VAL A 1 167 ? 12.143 -7.406 -12.768 1.00 79.94 167 VAL A CA 1
ATOM 1274 C C . VAL A 1 167 ? 12.618 -8.680 -13.467 1.00 79.94 167 VAL A C 1
ATOM 1276 O O . VAL A 1 167 ? 13.433 -8.628 -14.383 1.00 79.94 167 VAL A O 1
ATOM 1279 N N . PHE A 1 168 ? 12.113 -9.829 -13.026 1.00 77.75 168 PHE A N 1
ATOM 1280 C CA . PHE A 1 168 ? 12.613 -11.150 -13.405 1.00 77.75 168 PHE A CA 1
ATOM 1281 C C . PHE A 1 168 ? 11.733 -11.871 -14.440 1.00 77.75 168 PHE A C 1
ATOM 1283 O O . PHE A 1 168 ? 12.209 -12.767 -15.136 1.00 77.75 168 PHE A O 1
ATOM 1290 N N . GLY A 1 169 ? 10.479 -11.452 -14.601 1.00 78.06 169 GLY A N 1
ATOM 1291 C CA . GLY A 1 169 ? 9.519 -12.021 -15.544 1.00 78.06 169 GLY A CA 1
ATOM 1292 C C . GLY A 1 169 ? 8.892 -13.347 -15.096 1.00 78.06 169 GLY A C 1
ATOM 1293 O O . GLY A 1 169 ? 8.959 -13.765 -13.937 1.00 78.06 169 GLY A O 1
ATOM 1294 N N . GLY A 1 170 ? 8.246 -14.015 -16.055 1.00 81.50 170 GLY A N 1
ATOM 1295 C CA . GLY A 1 170 ? 7.796 -15.403 -15.941 1.00 81.50 170 GLY A CA 1
ATOM 1296 C C . GLY A 1 170 ? 6.691 -15.668 -14.911 1.00 81.50 170 GLY A C 1
ATOM 1297 O O . GLY A 1 170 ? 5.816 -14.841 -14.647 1.00 81.50 170 GLY A O 1
ATOM 1298 N N . TRP A 1 171 ? 6.723 -16.873 -14.334 1.00 80.81 171 TRP A N 1
ATOM 1299 C CA . TRP A 1 171 ? 5.701 -17.378 -13.408 1.00 80.81 171 TRP A CA 1
ATOM 1300 C C . TRP A 1 171 ? 5.624 -16.607 -12.088 1.00 80.81 171 TRP A C 1
ATOM 1302 O O . TRP A 1 171 ? 4.572 -16.596 -11.446 1.00 80.81 171 TRP A O 1
ATOM 1312 N N . LEU A 1 172 ? 6.705 -15.926 -11.701 1.00 81.69 172 LEU A N 1
ATOM 1313 C CA . LEU A 1 172 ? 6.739 -15.123 -10.483 1.00 81.69 172 LEU A CA 1
ATOM 1314 C C . LEU A 1 172 ? 5.796 -13.914 -10.578 1.00 81.69 172 LEU A C 1
ATOM 1316 O O . LEU A 1 172 ? 5.087 -13.614 -9.617 1.00 81.69 172 LEU A O 1
ATOM 1320 N N . LEU A 1 173 ? 5.711 -13.287 -11.759 1.00 85.44 173 LEU A N 1
ATOM 1321 C CA . LEU A 1 173 ? 4.765 -12.201 -12.024 1.00 85.44 173 LEU A CA 1
ATOM 1322 C C . LEU A 1 173 ? 3.319 -12.688 -11.916 1.00 85.44 173 LEU A C 1
ATOM 1324 O O . LEU A 1 173 ? 2.510 -12.072 -11.223 1.00 85.44 173 LEU A O 1
ATOM 1328 N N . ALA A 1 174 ? 3.005 -13.821 -12.550 1.00 83.56 174 ALA A N 1
ATOM 1329 C CA . ALA A 1 174 ? 1.670 -14.415 -12.496 1.00 83.56 174 ALA A CA 1
ATOM 1330 C C . ALA A 1 174 ? 1.261 -14.756 -11.053 1.00 83.56 174 ALA A C 1
ATOM 1332 O O . ALA A 1 174 ? 0.156 -14.421 -10.624 1.00 83.56 174 ALA A O 1
ATOM 1333 N N . ALA A 1 175 ? 2.169 -15.352 -10.275 1.00 84.00 175 ALA A N 1
ATOM 1334 C CA . ALA A 1 175 ? 1.932 -15.666 -8.870 1.00 84.00 175 ALA A CA 1
ATOM 1335 C C . ALA A 1 175 ? 1.693 -14.403 -8.020 1.00 84.00 175 ALA A C 1
ATOM 1337 O O . ALA A 1 175 ? 0.768 -14.380 -7.206 1.00 84.00 175 ALA A O 1
ATOM 1338 N N . GLY A 1 176 ? 2.464 -13.333 -8.249 1.00 87.19 176 GLY A N 1
ATOM 1339 C CA . GLY A 1 176 ? 2.262 -12.036 -7.598 1.00 87.19 176 GLY A CA 1
ATOM 1340 C C . GLY A 1 176 ? 0.905 -11.404 -7.919 1.00 87.19 176 GLY A C 1
ATOM 1341 O O . GLY A 1 176 ? 0.202 -10.954 -7.014 1.00 87.19 176 GLY A O 1
ATOM 1342 N N . VAL A 1 177 ? 0.483 -11.439 -9.188 1.00 89.12 177 VAL A N 1
ATOM 1343 C CA . VAL A 1 177 ? -0.843 -10.953 -9.616 1.00 89.12 177 VAL A CA 1
ATOM 1344 C C . VAL A 1 177 ? -1.966 -11.745 -8.945 1.00 89.12 177 VAL A C 1
ATOM 1346 O O . VAL A 1 177 ? -2.892 -11.148 -8.395 1.00 89.12 177 VAL A O 1
ATOM 1349 N N . VAL A 1 178 ? -1.878 -13.078 -8.924 1.00 88.19 178 VAL A N 1
ATOM 1350 C CA . VAL A 1 178 ? -2.877 -13.937 -8.262 1.00 88.19 178 VAL A CA 1
ATOM 1351 C C . VAL A 1 178 ? -2.954 -13.642 -6.762 1.00 88.19 178 VAL A C 1
ATOM 1353 O O . VAL A 1 178 ? -4.053 -13.495 -6.224 1.00 88.19 178 VAL A O 1
ATOM 1356 N N . ALA A 1 179 ? -1.811 -13.498 -6.086 1.00 87.00 179 ALA A N 1
ATOM 1357 C CA . ALA A 1 179 ? -1.755 -13.144 -4.668 1.00 87.00 179 ALA A CA 1
ATOM 1358 C C . ALA A 1 179 ? -2.394 -11.775 -4.383 1.00 87.00 179 ALA A C 1
ATOM 1360 O O . ALA A 1 179 ? -3.136 -11.622 -3.405 1.00 87.00 179 ALA A O 1
ATOM 1361 N N . LEU A 1 180 ? -2.146 -10.788 -5.249 1.00 89.69 180 LEU A N 1
ATOM 1362 C CA . LEU A 1 180 ? -2.719 -9.452 -5.124 1.00 89.69 180 LEU A CA 1
ATOM 1363 C C . LEU A 1 180 ? -4.241 -9.479 -5.318 1.00 89.69 180 LEU A C 1
ATOM 1365 O O . LEU A 1 180 ? -4.965 -8.941 -4.483 1.00 89.69 180 LEU A O 1
ATOM 1369 N N . ILE A 1 181 ? -4.744 -10.173 -6.345 1.00 89.88 181 ILE A N 1
ATOM 1370 C CA . ILE A 1 181 ? -6.190 -10.350 -6.566 1.00 89.88 181 ILE A CA 1
ATOM 1371 C C . ILE A 1 181 ? -6.834 -11.042 -5.360 1.00 89.88 181 ILE A C 1
ATOM 1373 O O . ILE A 1 181 ? -7.831 -10.552 -4.830 1.00 89.88 181 ILE A O 1
ATOM 1377 N N . ALA A 1 182 ? -6.250 -12.143 -4.879 1.00 87.38 182 ALA A N 1
ATOM 1378 C CA . ALA A 1 182 ? -6.754 -12.870 -3.714 1.00 87.38 182 ALA A CA 1
ATOM 1379 C C . ALA A 1 182 ? -6.788 -11.994 -2.449 1.00 87.38 182 ALA A C 1
ATOM 1381 O O . ALA A 1 182 ? -7.711 -12.104 -1.635 1.00 87.38 182 ALA A O 1
ATOM 1382 N N . THR A 1 183 ? -5.810 -11.098 -2.290 1.00 89.81 183 THR A N 1
ATOM 1383 C CA . THR A 1 183 ? -5.789 -10.114 -1.201 1.00 89.81 183 THR A CA 1
ATOM 1384 C C . THR A 1 183 ? -6.909 -9.094 -1.350 1.00 89.81 183 THR A C 1
ATOM 1386 O O . THR A 1 183 ? -7.661 -8.899 -0.398 1.00 89.81 183 THR A O 1
ATOM 1389 N N . LEU A 1 184 ? -7.059 -8.478 -2.527 1.00 88.31 184 LEU A N 1
ATOM 1390 C CA . LEU A 1 184 ? -8.045 -7.420 -2.775 1.00 88.31 184 LEU A CA 1
ATOM 1391 C C . LEU A 1 184 ? -9.484 -7.931 -2.666 1.00 88.31 184 LEU A C 1
ATOM 1393 O O . LEU A 1 184 ? -10.301 -7.329 -1.972 1.00 88.31 184 LEU A O 1
ATOM 1397 N N . VAL A 1 185 ? -9.785 -9.073 -3.291 1.00 88.56 185 VAL A N 1
ATOM 1398 C CA . VAL A 1 185 ? -11.091 -9.742 -3.157 1.00 88.56 185 VAL A CA 1
ATOM 1399 C C . VAL A 1 185 ? -11.343 -10.103 -1.697 1.00 88.56 185 VAL A C 1
ATOM 1401 O O . VAL A 1 185 ? -12.436 -9.901 -1.171 1.00 88.56 185 VAL A O 1
ATOM 1404 N N . GLY A 1 186 ? -10.307 -10.594 -1.023 1.00 86.94 186 GLY A N 1
ATOM 1405 C CA . GLY A 1 186 ? -10.332 -10.879 0.397 1.00 86.94 186 GLY A CA 1
ATOM 1406 C C . GLY A 1 186 ? -10.713 -9.684 1.262 1.00 86.94 186 GLY A C 1
ATOM 1407 O O . GLY A 1 186 ? -11.619 -9.790 2.085 1.00 86.94 186 GLY A O 1
ATOM 1408 N N . TRP A 1 187 ? -10.054 -8.548 1.043 1.00 87.62 187 TRP A N 1
ATOM 1409 C CA . TRP A 1 187 ? -10.364 -7.297 1.723 1.00 87.62 187 TRP A CA 1
ATOM 1410 C C . TRP A 1 187 ? -11.778 -6.820 1.435 1.00 87.62 187 TRP A C 1
ATOM 1412 O O . TRP A 1 187 ? -12.471 -6.452 2.371 1.00 87.62 187 TRP A O 1
ATOM 1422 N N . LEU A 1 188 ? -12.249 -6.895 0.189 1.00 87.44 188 LEU A N 1
ATOM 1423 C CA . LEU A 1 188 ? -13.618 -6.495 -0.142 1.00 87.44 188 LEU A CA 1
ATOM 1424 C C . LEU A 1 188 ? -14.657 -7.281 0.675 1.00 87.44 188 LEU A C 1
ATOM 1426 O O . LEU A 1 188 ? -15.627 -6.710 1.179 1.00 87.44 188 LEU A O 1
ATOM 1430 N N . VAL A 1 189 ? -14.443 -8.589 0.837 1.00 87.38 189 VAL A N 1
ATOM 1431 C CA . VAL A 1 189 ? -15.308 -9.447 1.658 1.00 87.38 189 VAL A CA 1
ATOM 1432 C C . VAL A 1 189 ? -15.213 -9.077 3.139 1.00 87.38 189 VAL A C 1
ATOM 1434 O O . VAL A 1 189 ? -16.244 -9.006 3.810 1.00 87.38 189 VAL A O 1
ATOM 1437 N N . ASP A 1 190 ? -14.004 -8.840 3.647 1.00 84.69 190 ASP A N 1
ATOM 1438 C CA . ASP A 1 190 ? -13.771 -8.508 5.054 1.00 84.69 190 ASP A CA 1
ATOM 1439 C C . ASP A 1 190 ? -14.383 -7.135 5.402 1.00 84.69 190 ASP A C 1
ATOM 1441 O O . ASP A 1 190 ? -15.161 -7.037 6.351 1.00 84.69 190 ASP A O 1
ATOM 1445 N N . THR A 1 191 ? -14.184 -6.118 4.558 1.00 83.75 191 THR A N 1
ATOM 1446 C CA . THR A 1 191 ? -14.795 -4.786 4.696 1.00 83.75 191 THR A CA 1
ATOM 1447 C C . THR A 1 191 ? -16.318 -4.842 4.631 1.00 83.75 191 THR A C 1
ATOM 1449 O O . THR A 1 191 ? -16.993 -4.125 5.366 1.00 83.75 191 THR A O 1
ATOM 1452 N N . ARG A 1 192 ? -16.904 -5.710 3.793 1.00 87.88 192 ARG A N 1
ATOM 1453 C CA . ARG A 1 192 ? -18.365 -5.889 3.769 1.00 87.88 192 ARG A CA 1
ATOM 1454 C C . ARG A 1 192 ? -18.885 -6.453 5.092 1.00 87.88 192 ARG A C 1
ATOM 1456 O O . ARG A 1 192 ? -19.923 -5.999 5.566 1.00 87.88 192 ARG A O 1
ATOM 1463 N N . LYS A 1 193 ? -18.202 -7.442 5.678 1.00 84.62 193 LYS A N 1
ATOM 1464 C CA . LYS A 1 193 ? -18.589 -8.017 6.981 1.00 84.62 193 LYS A CA 1
ATOM 1465 C C . LYS A 1 193 ? -18.485 -6.979 8.093 1.00 84.62 193 LYS A C 1
ATOM 1467 O O . LYS A 1 193 ? -19.401 -6.861 8.898 1.00 84.62 193 LYS A O 1
ATOM 1472 N N . GLU A 1 194 ? -17.397 -6.219 8.091 1.00 83.00 194 GLU A N 1
ATOM 1473 C CA . GLU A 1 194 ? -17.160 -5.131 9.037 1.00 83.00 194 GLU A CA 1
ATOM 1474 C C . GLU A 1 194 ? -18.225 -4.040 8.904 1.00 83.00 194 GLU A C 1
ATOM 1476 O O . GLU A 1 194 ? -18.822 -3.651 9.898 1.00 83.00 194 GLU A O 1
ATOM 1481 N N . TYR A 1 195 ? -18.579 -3.639 7.679 1.00 84.06 195 TYR A N 1
ATOM 1482 C CA . TYR A 1 195 ? -19.662 -2.685 7.430 1.00 84.06 195 TYR A CA 1
ATOM 1483 C C . TYR A 1 195 ? -21.010 -3.156 7.991 1.00 84.06 195 TYR A C 1
ATOM 1485 O O . TYR A 1 195 ? -21.698 -2.384 8.652 1.00 84.06 195 TYR A O 1
ATOM 1493 N N . VAL A 1 196 ? -21.382 -4.422 7.765 1.00 86.50 196 VAL A N 1
ATOM 1494 C CA . VAL A 1 196 ? -22.629 -4.988 8.313 1.00 86.50 196 VAL A CA 1
ATOM 1495 C C . VAL A 1 196 ? -22.625 -4.935 9.841 1.00 86.50 196 VAL A C 1
ATOM 1497 O O . VAL A 1 196 ? -23.632 -4.556 10.433 1.00 86.50 196 VAL A O 1
ATOM 1500 N N . LYS A 1 197 ? -21.491 -5.251 10.475 1.00 82.44 197 LYS A N 1
ATOM 1501 C CA . LYS A 1 197 ? -21.342 -5.163 11.930 1.00 82.44 197 LYS A CA 1
ATOM 1502 C C . LYS A 1 197 ? -21.411 -3.726 12.437 1.00 82.44 197 LYS A C 1
ATOM 1504 O O . LYS A 1 197 ? -22.042 -3.487 13.458 1.00 82.44 197 LYS A O 1
ATOM 1509 N N . THR A 1 198 ? -20.856 -2.763 11.707 1.00 79.31 198 THR A N 1
ATOM 1510 C CA . THR A 1 198 ? -20.988 -1.335 12.033 1.00 79.31 198 THR A CA 1
ATOM 1511 C C . THR A 1 198 ? -22.442 -0.874 11.989 1.00 79.31 198 THR A C 1
ATOM 1513 O O . THR A 1 198 ? -22.881 -0.172 12.893 1.00 79.31 198 THR A O 1
ATOM 1516 N N . VAL A 1 199 ? -23.217 -1.320 10.998 1.00 82.06 199 VAL A N 1
ATOM 1517 C CA . VAL A 1 199 ? -24.655 -1.012 10.914 1.00 82.06 199 VAL A CA 1
ATOM 1518 C C . VAL A 1 199 ? -25.443 -1.673 12.052 1.00 82.06 199 VAL A C 1
ATOM 1520 O O . VAL A 1 199 ? -26.348 -1.059 12.609 1.00 82.06 199 VAL A O 1
ATOM 1523 N N . GLU A 1 200 ? -25.101 -2.906 12.431 1.00 80.75 200 GLU A N 1
ATOM 1524 C CA . GLU A 1 200 ? -25.680 -3.570 13.608 1.00 80.75 200 GLU A CA 1
ATOM 1525 C C . GLU A 1 200 ? -25.360 -2.781 14.889 1.00 80.75 200 GLU A C 1
ATOM 1527 O O . GLU A 1 200 ? -26.260 -2.481 15.676 1.00 80.75 200 GLU A O 1
ATOM 1532 N N . ALA A 1 201 ? -24.111 -2.336 15.039 1.00 75.31 201 ALA A N 1
ATOM 1533 C CA . ALA A 1 201 ? -23.649 -1.536 16.167 1.00 75.31 201 ALA A CA 1
ATOM 1534 C C . ALA A 1 201 ? -24.353 -0.178 16.285 1.00 75.31 201 ALA A C 1
ATOM 1536 O O . ALA A 1 201 ? -24.570 0.293 17.402 1.00 75.31 201 ALA A O 1
ATOM 1537 N N . ASP A 1 202 ? -24.762 0.436 15.170 1.00 73.44 202 ASP A N 1
ATOM 1538 C CA . ASP A 1 202 ? -25.571 1.664 15.188 1.00 73.44 202 ASP A CA 1
ATOM 1539 C C . ASP A 1 202 ? -26.928 1.451 15.886 1.00 73.44 202 ASP A C 1
ATOM 1541 O O . ASP A 1 202 ? -27.508 2.401 16.415 1.00 73.44 202 ASP A O 1
ATOM 1545 N N . THR A 1 203 ? -27.433 0.211 15.917 1.00 75.38 203 THR A N 1
ATOM 1546 C CA . THR A 1 203 ? -28.703 -0.146 16.571 1.00 75.38 203 THR A CA 1
ATOM 1547 C C . THR A 1 203 ? -28.525 -0.715 17.976 1.00 75.38 203 THR A C 1
ATOM 1549 O O . THR A 1 203 ? -29.317 -0.403 18.863 1.00 75.38 203 THR A O 1
ATOM 1552 N N . THR A 1 204 ? -27.487 -1.522 18.204 1.00 75.75 204 THR A N 1
ATOM 1553 C CA . THR A 1 204 ? -27.228 -2.187 19.494 1.00 75.75 204 THR A CA 1
ATOM 1554 C C . THR A 1 204 ? -26.368 -1.345 20.437 1.00 75.75 204 THR A C 1
ATOM 1556 O O . THR A 1 204 ? -26.279 -1.642 21.626 1.00 75.75 204 THR A O 1
ATOM 1559 N N . GLY A 1 205 ? -25.714 -0.299 19.923 1.00 69.69 205 GLY A N 1
ATOM 1560 C CA . GLY A 1 205 ? -24.740 0.514 20.652 1.00 69.69 205 GLY A CA 1
ATOM 1561 C C . GLY A 1 205 ? -23.388 -0.176 20.866 1.00 69.69 205 GLY A C 1
ATOM 1562 O O . GLY A 1 205 ? -22.505 0.414 21.494 1.00 69.69 205 GLY A O 1
ATOM 1563 N N . HIS A 1 206 ? -23.206 -1.397 20.352 1.00 69.31 206 HIS A N 1
ATOM 1564 C CA . HIS A 1 206 ? -21.996 -2.187 20.542 1.00 69.31 206 HIS A CA 1
ATOM 1565 C C . HIS A 1 206 ? -21.554 -2.888 19.254 1.00 69.31 206 HIS A C 1
ATOM 1567 O O . HIS A 1 206 ? -22.322 -3.617 18.629 1.00 69.31 206 HIS A O 1
ATOM 1573 N N . LEU A 1 207 ? -20.288 -2.683 18.877 1.00 72.19 207 LEU A N 1
ATOM 1574 C CA . LEU A 1 207 ? -19.671 -3.358 17.742 1.00 72.19 207 LEU A CA 1
ATOM 1575 C C . LEU A 1 207 ? -18.993 -4.646 18.203 1.00 72.19 207 LEU A C 1
ATOM 1577 O O . LEU A 1 207 ? -17.923 -4.610 18.809 1.00 72.19 207 LEU A O 1
ATOM 1581 N N . GLU A 1 208 ? -19.591 -5.780 17.861 1.00 74.69 208 GLU A N 1
ATOM 1582 C CA . GLU A 1 208 ? -18.967 -7.082 18.064 1.00 74.69 208 GLU A CA 1
ATOM 1583 C C . GLU A 1 208 ? -17.948 -7.374 16.960 1.00 74.69 208 GLU A C 1
ATOM 1585 O O . GLU A 1 208 ? -18.264 -7.341 15.765 1.00 74.69 208 GLU A O 1
ATOM 1590 N N . ASN A 1 209 ? -16.722 -7.715 17.359 1.00 73.38 209 ASN A N 1
ATOM 1591 C CA . ASN A 1 209 ? -15.706 -8.136 16.406 1.00 73.38 209 ASN A CA 1
ATOM 1592 C C . ASN A 1 209 ? -16.053 -9.517 15.827 1.00 73.38 209 ASN A C 1
ATOM 1594 O O . ASN A 1 209 ? -16.355 -10.444 16.584 1.00 73.38 209 ASN A O 1
ATOM 1598 N N . PRO A 1 210 ? -15.962 -9.702 14.497 1.00 74.38 210 PRO A N 1
ATOM 1599 C CA . PRO A 1 210 ? -16.102 -11.023 13.908 1.00 74.38 210 PRO A CA 1
ATOM 1600 C C . PRO A 1 210 ? -14.991 -11.959 14.423 1.00 74.38 210 PRO A C 1
ATOM 1602 O O . PRO A 1 210 ? -13.875 -11.502 14.696 1.00 74.38 210 PRO A O 1
ATOM 1605 N N . PRO A 1 211 ? -15.264 -13.273 14.539 1.00 79.56 211 PRO A N 1
ATOM 1606 C CA . PRO A 1 211 ? -14.272 -14.235 15.001 1.00 79.56 211 PRO A CA 1
ATOM 1607 C C . PRO A 1 211 ? -13.049 -14.243 14.082 1.00 79.56 211 PRO A C 1
ATOM 1609 O O . PRO A 1 211 ? -13.162 -14.020 12.872 1.00 79.56 211 PRO A O 1
ATOM 1612 N N . ALA A 1 212 ? -11.883 -14.541 14.660 1.00 78.50 212 ALA A N 1
ATOM 1613 C CA . ALA A 1 212 ? -10.633 -14.570 13.915 1.00 78.50 212 ALA A CA 1
ATOM 1614 C C . ALA A 1 212 ? -10.726 -15.529 12.714 1.00 78.50 212 ALA A C 1
ATOM 1616 O O . ALA A 1 212 ? -11.105 -16.696 12.881 1.00 78.50 212 ALA A O 1
ATOM 1617 N N . PRO A 1 213 ? -10.393 -15.067 11.493 1.00 79.38 213 PRO A N 1
ATOM 1618 C CA . PRO A 1 213 ? -10.397 -15.936 10.332 1.00 79.38 213 PRO A CA 1
ATOM 1619 C C . PRO A 1 213 ? -9.328 -17.020 10.492 1.00 79.38 213 PRO A C 1
ATOM 1621 O O . PRO A 1 213 ? -8.258 -16.787 11.056 1.00 79.38 213 PRO A O 1
ATOM 1624 N N . ARG A 1 214 ? -9.596 -18.215 9.955 1.00 83.25 214 ARG A N 1
ATOM 1625 C CA . ARG A 1 214 ? -8.576 -19.269 9.868 1.00 83.25 214 ARG A CA 1
ATOM 1626 C C . ARG A 1 214 ? -7.413 -18.790 8.999 1.00 83.25 214 ARG A C 1
ATOM 1628 O O . ARG A 1 214 ? -7.626 -18.081 8.013 1.00 83.25 214 ARG A O 1
ATOM 1635 N N . THR A 1 215 ? -6.196 -19.208 9.339 1.00 80.00 215 THR A N 1
ATOM 1636 C CA . THR A 1 215 ? -5.020 -18.933 8.509 1.00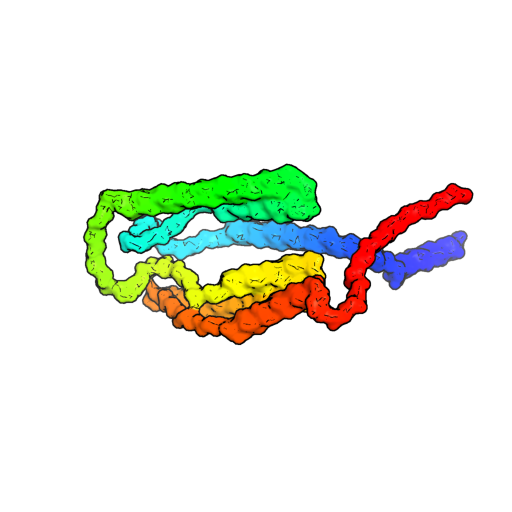 80.00 215 THR A CA 1
ATOM 1637 C C . THR A 1 215 ? -5.247 -19.486 7.100 1.00 80.00 215 THR A C 1
ATOM 1639 O O . THR A 1 215 ? -5.663 -20.641 6.957 1.00 80.00 215 THR A O 1
ATOM 1642 N N . PRO A 1 216 ? -4.957 -18.716 6.037 1.00 83.31 216 PRO A N 1
ATOM 1643 C CA . PRO A 1 216 ? -5.057 -19.201 4.665 1.00 83.31 216 PRO A CA 1
ATOM 1644 C C . PRO A 1 216 ? -3.842 -20.083 4.322 1.00 83.31 216 PRO A C 1
ATOM 1646 O O . PRO A 1 216 ? -3.107 -19.806 3.378 1.00 83.31 216 PRO A O 1
ATOM 1649 N N . SER A 1 217 ? -3.604 -21.134 5.114 1.00 84.69 217 SER A N 1
ATOM 1650 C CA . SER A 1 217 ? -2.370 -21.930 5.101 1.00 84.69 217 SER A CA 1
ATOM 1651 C C . SER A 1 217 ? -2.080 -22.542 3.734 1.00 84.69 217 SER A C 1
ATOM 1653 O O . SER A 1 217 ? -0.936 -22.525 3.298 1.00 84.69 217 SER A O 1
ATOM 1655 N N . LEU A 1 218 ? -3.113 -23.027 3.035 1.00 86.06 218 LEU A N 1
ATOM 1656 C CA . LEU A 1 218 ? -2.959 -23.595 1.696 1.00 86.06 218 LEU A CA 1
ATOM 1657 C C . LEU A 1 218 ? -2.495 -22.537 0.693 1.00 86.06 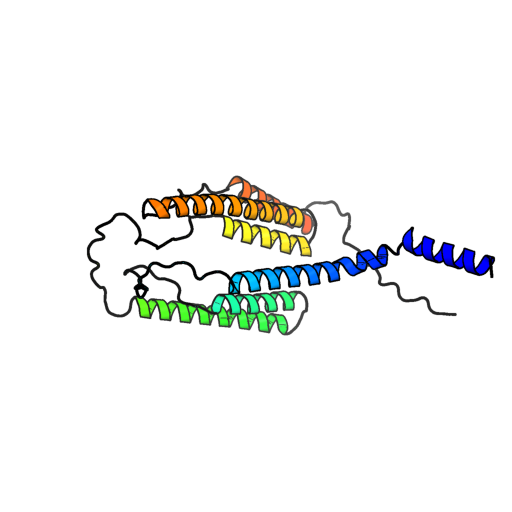218 LEU A C 1
ATOM 1659 O O . LEU A 1 218 ? -1.533 -22.772 -0.022 1.00 86.06 218 LEU A O 1
ATOM 1663 N N . LEU A 1 219 ? -3.116 -21.353 0.695 1.00 81.62 219 LEU A N 1
ATOM 1664 C CA . LEU A 1 219 ? -2.713 -20.252 -0.180 1.00 81.62 219 LEU A CA 1
ATOM 1665 C C . LEU A 1 219 ? -1.277 -19.806 0.115 1.00 81.62 219 LEU A C 1
ATOM 1667 O O . LEU A 1 219 ? -0.489 -19.648 -0.809 1.00 81.62 219 LEU A O 1
ATOM 1671 N N . LEU A 1 220 ? -0.926 -19.635 1.393 1.00 83.31 220 LEU A N 1
ATOM 1672 C CA . LEU A 1 220 ? 0.431 -19.259 1.796 1.00 83.31 220 LEU A CA 1
ATOM 1673 C C . LEU A 1 220 ? 1.459 -20.317 1.380 1.00 83.31 220 LEU A C 1
ATOM 1675 O O . LEU A 1 220 ? 2.511 -19.963 0.853 1.00 83.31 220 LEU A O 1
ATOM 1679 N N . ALA A 1 221 ? 1.143 -21.603 1.553 1.00 85.81 221 ALA A N 1
ATOM 1680 C CA . ALA A 1 221 ? 2.002 -22.696 1.113 1.00 85.81 221 ALA A CA 1
ATOM 1681 C C . ALA A 1 221 ? 2.156 -22.707 -0.415 1.00 85.81 221 ALA A C 1
ATOM 1683 O O . ALA A 1 221 ? 3.273 -22.817 -0.912 1.00 85.81 221 ALA A O 1
ATOM 1684 N N . SER A 1 222 ? 1.066 -22.526 -1.167 1.00 84.00 222 SER A N 1
ATOM 1685 C CA . SER A 1 222 ? 1.110 -22.435 -2.630 1.00 84.00 222 SER A CA 1
ATOM 1686 C C . SER A 1 222 ? 1.957 -21.255 -3.104 1.00 84.00 222 SER A C 1
ATOM 1688 O O . SER A 1 222 ? 2.786 -21.427 -3.991 1.00 84.00 222 SER A O 1
ATOM 1690 N N . LEU A 1 223 ? 1.805 -20.073 -2.499 1.00 82.00 223 LEU A N 1
ATOM 1691 C CA . LEU A 1 223 ? 2.612 -18.898 -2.841 1.00 82.00 223 LEU A CA 1
ATOM 1692 C C . LEU A 1 223 ? 4.091 -19.101 -2.517 1.00 82.00 223 LEU A C 1
ATOM 1694 O O . LEU A 1 223 ? 4.939 -18.722 -3.319 1.00 82.00 223 LEU A O 1
ATOM 1698 N N . LEU A 1 224 ? 4.403 -19.737 -1.387 1.00 84.06 224 LEU A N 1
ATOM 1699 C CA . LEU A 1 224 ? 5.776 -20.082 -1.028 1.00 84.06 224 LEU A CA 1
ATOM 1700 C C . LEU A 1 224 ? 6.394 -21.053 -2.043 1.00 84.06 224 LEU A C 1
ATOM 1702 O O . LEU A 1 224 ? 7.511 -20.828 -2.500 1.00 84.06 224 LEU A O 1
ATOM 1706 N N . VAL A 1 225 ? 5.662 -22.100 -2.433 1.00 87.44 225 VAL A N 1
ATOM 1707 C CA . VAL A 1 225 ? 6.112 -23.052 -3.460 1.00 87.44 225 VAL A CA 1
ATOM 1708 C C . VAL A 1 225 ? 6.334 -22.343 -4.794 1.00 87.44 225 VAL A C 1
ATOM 1710 O O . VAL A 1 225 ? 7.366 -22.558 -5.422 1.00 87.44 225 VAL A O 1
ATOM 1713 N N . LEU A 1 226 ? 5.418 -21.464 -5.209 1.00 82.38 226 LEU A N 1
ATOM 1714 C CA . LEU A 1 226 ? 5.553 -20.688 -6.445 1.00 82.38 226 LEU A CA 1
ATOM 1715 C C . LEU A 1 226 ? 6.745 -19.726 -6.402 1.00 82.38 226 LEU A C 1
ATOM 1717 O O . LEU A 1 226 ? 7.451 -19.596 -7.398 1.00 82.38 226 LEU A O 1
ATOM 1721 N N . LEU A 1 227 ? 6.996 -19.085 -5.259 1.00 80.50 227 LEU A N 1
ATOM 1722 C CA . LEU A 1 227 ? 8.162 -18.228 -5.057 1.00 80.50 227 LEU A CA 1
ATOM 1723 C C . LEU A 1 227 ? 9.459 -19.033 -5.197 1.00 80.50 227 LEU A C 1
ATOM 1725 O O . LEU A 1 227 ? 10.336 -18.642 -5.963 1.00 80.50 227 LEU A O 1
ATOM 1729 N N . ILE A 1 228 ? 9.565 -20.168 -4.500 1.00 84.25 228 ILE A N 1
ATOM 1730 C CA . ILE A 1 228 ? 10.743 -21.044 -4.559 1.00 84.25 228 ILE A CA 1
ATOM 1731 C C . ILE A 1 228 ? 10.943 -21.566 -5.982 1.00 84.25 228 ILE A C 1
ATOM 1733 O O . ILE A 1 228 ? 12.039 -21.450 -6.518 1.00 84.25 228 ILE A O 1
ATOM 1737 N N . ALA A 1 229 ? 9.892 -22.088 -6.619 1.00 81.00 229 ALA A N 1
ATOM 1738 C CA . ALA A 1 229 ? 9.957 -22.582 -7.991 1.00 81.00 229 ALA A CA 1
ATOM 1739 C C . ALA A 1 229 ? 10.394 -21.479 -8.965 1.00 81.00 229 ALA A C 1
ATOM 1741 O O . ALA A 1 229 ? 11.271 -21.713 -9.792 1.00 81.00 229 ALA A O 1
ATOM 1742 N N . GLY A 1 230 ? 9.846 -20.268 -8.826 1.00 75.00 230 GLY A N 1
ATOM 1743 C CA . GLY A 1 230 ? 10.249 -19.104 -9.612 1.00 75.00 230 GLY A CA 1
ATOM 1744 C C . GLY A 1 230 ? 11.735 -18.792 -9.454 1.00 75.00 230 GLY A C 1
ATOM 1745 O O . GLY A 1 230 ? 12.439 -18.695 -10.452 1.00 75.00 230 GLY A O 1
ATOM 1746 N N . VAL A 1 231 ? 12.237 -18.716 -8.217 1.00 75.62 231 VAL A N 1
ATOM 1747 C CA . VAL A 1 231 ? 13.660 -18.453 -7.935 1.00 75.62 231 VAL A CA 1
ATOM 1748 C C . VAL A 1 231 ? 14.566 -19.563 -8.478 1.00 75.62 231 VAL A C 1
ATOM 1750 O O . VAL A 1 231 ? 15.581 -19.262 -9.099 1.00 75.62 231 VAL A O 1
ATOM 1753 N N . VAL A 1 232 ? 14.204 -20.835 -8.288 1.00 78.75 232 VAL A N 1
ATOM 1754 C CA . VAL A 1 232 ? 14.977 -22.000 -8.763 1.00 78.75 232 VAL A CA 1
ATOM 1755 C C . VAL A 1 232 ? 15.068 -22.019 -10.292 1.00 78.75 232 VAL A C 1
ATOM 1757 O O . VAL A 1 232 ? 16.150 -22.234 -10.842 1.00 78.75 232 VAL A O 1
ATOM 1760 N N . LEU A 1 233 ? 13.952 -21.761 -10.981 1.00 72.44 233 LEU A N 1
ATOM 1761 C CA . LEU A 1 233 ? 13.915 -21.659 -12.442 1.00 72.44 233 LEU A CA 1
ATOM 1762 C C . LEU A 1 233 ? 14.741 -20.460 -12.932 1.00 72.44 233 LEU A C 1
ATOM 1764 O O . LEU A 1 233 ? 15.527 -20.602 -13.866 1.00 72.44 233 LEU A O 1
ATOM 1768 N N . GLN A 1 234 ? 14.632 -19.305 -12.266 1.00 67.62 234 GLN A N 1
ATOM 1769 C CA . GLN A 1 234 ? 15.388 -18.093 -12.601 1.00 67.62 234 GLN A CA 1
ATOM 1770 C C . GLN A 1 234 ? 16.901 -18.271 -12.411 1.00 67.62 234 GLN A C 1
ATOM 1772 O O . GLN A 1 234 ? 17.694 -17.775 -13.208 1.00 67.62 234 GLN A O 1
ATOM 1777 N N . ALA A 1 235 ? 17.305 -18.985 -11.359 1.00 73.75 235 ALA A N 1
ATOM 1778 C CA . ALA A 1 235 ? 18.702 -19.283 -11.056 1.00 73.75 235 ALA A CA 1
ATOM 1779 C C . ALA A 1 235 ? 19.319 -20.312 -12.024 1.00 73.75 235 ALA A C 1
ATOM 1781 O O . ALA A 1 235 ? 20.513 -20.600 -11.933 1.00 73.75 235 ALA A O 1
ATOM 1782 N N . GLY A 1 236 ? 18.525 -20.879 -12.941 1.00 68.75 236 GLY A N 1
ATOM 1783 C CA . GLY A 1 236 ? 18.981 -21.873 -13.909 1.00 68.75 236 GLY A CA 1
ATOM 1784 C C . GLY A 1 236 ? 19.317 -23.225 -13.279 1.00 68.75 236 GLY A C 1
ATOM 1785 O O . GLY A 1 236 ? 20.063 -24.003 -13.869 1.00 68.75 236 GLY A O 1
ATOM 1786 N N . TRP A 1 237 ? 18.789 -23.514 -12.085 1.00 73.38 237 TRP A N 1
ATOM 1787 C CA . TRP A 1 237 ? 19.007 -24.791 -11.395 1.00 73.38 237 TRP A CA 1
ATOM 1788 C C . TRP A 1 237 ? 18.208 -25.947 -12.028 1.00 73.38 237 TRP A C 1
ATOM 1790 O O . TRP A 1 237 ? 18.488 -27.110 -11.747 1.00 73.38 237 TRP A O 1
ATOM 1800 N N . LEU A 1 238 ? 17.250 -25.639 -12.913 1.00 60.72 238 LEU A N 1
ATOM 1801 C CA . LEU A 1 238 ? 16.499 -26.582 -13.751 1.00 60.72 238 LEU A CA 1
ATOM 1802 C C . LEU A 1 238 ? 16.479 -26.056 -15.212 1.00 60.72 238 LEU A C 1
ATOM 1804 O O . LEU A 1 238 ? 16.205 -24.871 -15.398 1.00 60.72 238 LEU A O 1
ATOM 1808 N N . PRO A 1 239 ? 16.758 -26.867 -16.255 1.00 57.78 239 PRO A N 1
ATOM 1809 C CA . PRO A 1 239 ? 16.638 -26.446 -17.662 1.00 57.78 239 PRO A CA 1
ATOM 1810 C C . PRO A 1 239 ? 15.158 -26.474 -18.118 1.00 57.78 239 PRO A C 1
ATOM 1812 O O . PRO A 1 239 ? 14.408 -27.304 -17.600 1.00 57.78 239 PRO A O 1
ATOM 1815 N N . PRO A 1 240 ? 14.707 -25.608 -19.060 1.00 52.25 240 PRO A N 1
ATOM 1816 C CA . PRO A 1 240 ? 15.403 -25.258 -20.300 1.00 52.25 240 PRO A CA 1
ATOM 1817 C C . PRO A 1 240 ? 15.684 -23.762 -20.508 1.00 52.25 240 PRO A C 1
ATOM 1819 O O . PRO A 1 240 ? 14.907 -22.878 -20.152 1.00 52.25 240 PRO A O 1
ATOM 1822 N N . ARG A 1 241 ? 16.812 -23.507 -21.178 1.00 61.75 241 ARG A N 1
ATOM 1823 C CA . ARG A 1 241 ? 17.095 -22.242 -21.851 1.00 61.75 241 ARG A CA 1
ATOM 1824 C C . ARG A 1 241 ? 16.203 -22.147 -23.085 1.00 61.75 241 ARG A C 1
ATOM 1826 O O . ARG A 1 241 ? 16.480 -22.831 -24.057 1.00 61.75 241 ARG A O 1
ATOM 1833 N N . ASP A 1 242 ? 15.236 -21.246 -23.044 1.00 48.97 242 ASP A N 1
ATOM 1834 C CA . ASP A 1 242 ? 14.927 -20.389 -24.182 1.00 48.97 242 ASP A CA 1
ATOM 1835 C C . ASP A 1 242 ? 14.916 -18.965 -23.648 1.00 48.97 242 ASP A C 1
ATOM 1837 O O . ASP A 1 242 ? 14.107 -18.580 -22.804 1.00 48.97 242 ASP A O 1
ATOM 1841 N N . VAL A 1 243 ? 15.911 -18.195 -24.075 1.00 47.59 243 VAL A N 1
ATOM 1842 C CA . VAL A 1 243 ? 16.060 -16.794 -23.706 1.00 47.59 243 VAL A CA 1
ATOM 1843 C C . VAL A 1 243 ? 15.005 -16.014 -24.487 1.00 47.59 243 VAL A C 1
ATOM 1845 O O . VAL A 1 243 ? 15.301 -15.395 -25.498 1.00 47.59 243 VAL A O 1
ATOM 1848 N N . SER A 1 244 ? 13.762 -16.015 -24.010 1.00 44.25 244 SER A N 1
ATOM 1849 C CA . SER A 1 244 ? 12.782 -14.979 -24.349 1.00 44.25 244 SER A CA 1
ATOM 1850 C C . SER A 1 244 ? 12.936 -13.788 -23.396 1.00 44.25 244 SER A C 1
ATOM 1852 O O . SER A 1 244 ? 11.957 -13.227 -22.904 1.00 44.25 244 SER A O 1
ATOM 1854 N N . GLY A 1 245 ? 14.185 -13.431 -23.080 1.00 41.12 245 GLY A N 1
ATOM 1855 C CA . GLY A 1 245 ? 14.502 -12.125 -22.527 1.00 41.12 245 GLY A CA 1
ATOM 1856 C C . GLY A 1 245 ? 14.260 -11.121 -23.640 1.00 41.12 245 GLY A C 1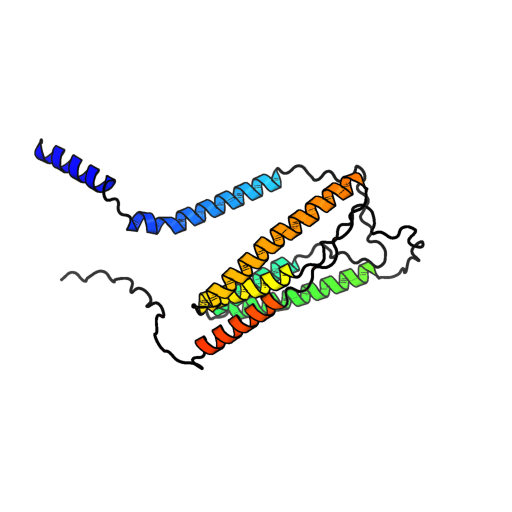
ATOM 1857 O O . GLY A 1 245 ? 14.905 -11.208 -24.682 1.00 41.12 245 GLY A O 1
ATOM 1858 N N . GLY A 1 246 ? 13.279 -10.239 -23.453 1.00 42.41 246 GLY A N 1
ATOM 1859 C CA . GLY A 1 246 ? 12.952 -9.199 -24.418 1.00 42.41 246 GLY A CA 1
ATOM 1860 C C . GLY A 1 246 ? 14.222 -8.487 -24.870 1.00 42.41 246 GLY A C 1
ATOM 1861 O O . GLY A 1 246 ? 14.925 -7.878 -24.065 1.00 42.41 246 GLY A O 1
ATOM 1862 N N . VAL A 1 247 ? 14.525 -8.603 -26.160 1.00 36.84 247 VAL A N 1
ATOM 1863 C CA . VAL A 1 247 ? 15.536 -7.773 -26.807 1.00 36.84 247 VAL A CA 1
ATOM 1864 C C . VAL A 1 247 ? 15.100 -6.323 -26.571 1.00 36.84 247 VAL A C 1
ATOM 1866 O O . VAL A 1 247 ? 13.938 -6.009 -26.854 1.00 36.84 247 VAL A O 1
ATOM 1869 N N . PRO A 1 248 ? 15.958 -5.432 -26.041 1.00 41.28 248 PRO A N 1
ATOM 1870 C CA . PRO A 1 248 ? 15.662 -4.009 -26.054 1.00 41.28 248 PRO A CA 1
ATOM 1871 C C . PRO A 1 248 ? 15.391 -3.641 -27.509 1.00 41.28 248 PRO A C 1
ATOM 1873 O O . PRO A 1 248 ? 16.260 -3.850 -28.356 1.00 41.28 248 PRO A O 1
ATOM 1876 N N . GLY A 1 249 ? 14.176 -3.182 -27.818 1.00 41.25 249 GLY A N 1
ATOM 1877 C CA . GLY A 1 249 ? 13.845 -2.739 -29.165 1.00 41.25 249 GLY A CA 1
ATOM 1878 C C . GLY A 1 249 ? 14.894 -1.724 -29.594 1.00 41.25 249 GLY A C 1
ATOM 1879 O O . GLY A 1 249 ? 15.017 -0.673 -28.968 1.00 41.25 249 GLY A O 1
ATOM 1880 N N . ALA A 1 250 ? 15.693 -2.076 -30.602 1.00 38.69 250 ALA A N 1
ATOM 1881 C CA . ALA A 1 250 ? 16.640 -1.156 -31.195 1.00 38.69 250 ALA A CA 1
ATOM 1882 C C . ALA A 1 250 ? 15.826 0.033 -31.704 1.00 38.69 250 ALA A C 1
ATOM 1884 O O . ALA A 1 250 ? 15.055 -0.092 -32.656 1.00 38.69 250 ALA A O 1
ATOM 1885 N N . SER A 1 251 ? 15.945 1.173 -31.029 1.00 45.75 251 SER A N 1
ATOM 1886 C CA . SER A 1 251 ? 15.503 2.449 -31.560 1.00 45.75 251 SER A CA 1
ATOM 1887 C C . SER A 1 251 ? 16.240 2.639 -32.880 1.00 45.75 251 SER A C 1
ATOM 1889 O O . SER A 1 251 ? 17.455 2.833 -32.900 1.00 45.75 251 SER A O 1
ATOM 1891 N N . GLY A 1 252 ? 15.512 2.477 -33.987 1.00 45.12 252 GLY A N 1
ATOM 1892 C CA . GLY A 1 252 ? 16.053 2.631 -35.327 1.00 45.12 252 GLY A CA 1
ATOM 1893 C C . GLY A 1 252 ? 16.712 3.997 -35.449 1.00 45.12 252 GLY A C 1
ATOM 1894 O O . GLY A 1 252 ? 16.039 5.024 -35.374 1.00 45.12 252 GLY A O 1
ATOM 1895 N N . ALA A 1 253 ? 18.034 4.011 -35.602 1.00 47.56 253 ALA A N 1
ATOM 1896 C CA . ALA A 1 253 ? 18.735 5.199 -36.051 1.00 47.56 253 ALA A CA 1
ATOM 1897 C C . ALA A 1 253 ? 18.219 5.546 -37.462 1.00 47.56 253 ALA A C 1
ATOM 1899 O O . ALA A 1 253 ? 18.036 4.631 -38.273 1.00 47.56 253 ALA A O 1
ATOM 1900 N N . PRO A 1 254 ? 17.955 6.826 -37.774 1.00 49.16 254 PRO A N 1
ATOM 1901 C CA . PRO A 1 254 ? 17.519 7.204 -39.110 1.00 49.16 254 PRO A CA 1
ATOM 1902 C C . PRO A 1 254 ? 18.607 6.847 -40.140 1.00 49.16 254 PRO A C 1
ATOM 1904 O O . PRO A 1 254 ? 19.797 6.971 -39.832 1.00 49.16 254 PRO A O 1
ATOM 1907 N N . PRO A 1 255 ? 18.231 6.385 -41.347 1.00 45.19 255 PRO A N 1
ATOM 1908 C CA . PRO A 1 255 ? 19.200 6.015 -42.368 1.00 45.19 255 PRO A CA 1
ATOM 1909 C C . PRO A 1 255 ? 20.004 7.245 -42.795 1.00 45.19 255 PRO A C 1
ATOM 1911 O O . PRO A 1 255 ? 19.446 8.314 -43.049 1.00 45.19 255 PRO A O 1
ATOM 1914 N N . ALA A 1 256 ? 21.325 7.084 -42.867 1.00 46.62 256 ALA A N 1
ATOM 1915 C CA . ALA A 1 256 ? 22.212 8.084 -43.435 1.00 46.62 256 ALA A CA 1
ATOM 1916 C C . ALA A 1 256 ? 21.861 8.286 -44.917 1.00 46.62 256 ALA A C 1
ATOM 1918 O O . ALA A 1 256 ? 21.853 7.332 -45.695 1.00 46.62 256 ALA A O 1
ATOM 1919 N N . SER A 1 257 ? 21.558 9.527 -45.289 1.00 46.22 257 SER A N 1
ATOM 1920 C CA . SER A 1 257 ? 21.399 9.955 -46.675 1.00 46.22 257 SER A CA 1
ATOM 1921 C C . SER A 1 257 ? 22.757 9.913 -47.379 1.00 46.22 257 SER A C 1
ATOM 1923 O O . SER A 1 257 ? 23.646 10.697 -47.034 1.00 46.22 257 SER A O 1
ATOM 1925 N N . GLY A 1 258 ? 22.906 8.985 -48.324 1.00 45.31 258 GLY A N 1
ATOM 1926 C CA . GLY A 1 258 ? 23.898 9.058 -49.398 1.00 45.31 258 GLY A CA 1
ATOM 1927 C C . GLY A 1 258 ? 23.328 9.783 -50.606 1.00 45.31 258 GLY A C 1
ATOM 1928 O O . GLY A 1 258 ? 22.092 9.705 -50.793 1.00 45.31 258 GLY A O 1
#

Sequence (258 aa):
MLDELWTGILELMTQFVIPDWGALIALLPVFMFILVLLILAWTFVRLLRAPKPRRGKARLTPRTPAGIHMPGPSFAPILASVGLFLMFLGIVFPGPILWVGAIALGLTLLYWRAEAVRVYDHDLGATTSTLPAVVHDGPPPGVHMPGPSFRPFLGGVGMGMLMLGLVFGGWLLAAGVVALIATLVGWLVDTRKEYVKTVEADTTGHLENPPAPRTPSLLLASLLVLLIAGVVLQAGWLPPRDVSGGVPGASGAPPASG

pLDDT: mean 76.3, std 14.94, range [36.84, 96.88]

Radius of gyration: 28.39 Å; chains: 1; bounding box: 54×47×100 Å